Protein AF-0000000079023747 (afdb_homodimer)

Organism: Lymnaea stagnalis (NCBI:txid6523)

Sequence (312 aa):
MASSHDLKEVLKETLESRGALGEIKARIRAQVFSALDDQSEMKPPISNENVLIYELIREFLEFNNCKYTSSVLVSETGLPKVPLDRDFLRNELNVVEDAPSRSVPLLYSLVSNFKAVNTEWANRKRNLQTSESIMGTQRYKENGEPEAMIVKGGKLMASSHDLKEVLKETLESRGALGEIKARIRAQVFSALDDQSEMKPPISNENVLIYELIREFLEFNNCKYTSSVLVSETGLPKVPLDRDFLRNELNVVEDAPSRSVPLLYSLVSNFKAVNTEWANRKRNLQTSESIMGTQRYKENGEPEAMIVKGGKL

pLDDT: mean 76.01, std 18.22, range [24.25, 98.69]

InterPro domains:
  IPR006594 LIS1 homology motif [PS50896] (49-81)
  IPR018993 FGFR1 oncogene partner (FOP), N-terminal dimerisation domain [PF09398] (44-112)

Solvent-accessible surface area (backbone atoms only — not comparable to full-atom values): 17649 Å² total; per-residue (Å²): 124,64,64,62,52,49,48,48,51,52,47,47,53,52,27,45,72,67,55,41,38,63,55,49,48,53,48,50,53,52,49,51,52,47,46,70,62,43,72,61,63,56,63,73,82,76,51,70,69,53,49,53,51,51,49,42,48,43,46,40,27,54,74,68,69,34,55,67,31,40,52,23,39,34,28,51,72,62,50,67,89,69,73,76,54,67,66,55,54,34,57,74,39,46,57,83,70,54,76,76,58,66,80,44,45,64,55,58,54,40,52,53,49,44,31,50,54,30,46,50,51,51,48,48,51,49,50,51,52,52,48,50,50,51,55,53,52,53,52,52,60,68,62,52,70,76,76,77,80,77,74,77,78,75,85,127,125,73,61,60,56,50,47,48,51,51,49,45,50,52,27,49,64,28,46,42,39,28,39,50,51,15,43,52,52,30,50,52,47,56,72,60,57,58,85,73,64,85,70,74,82,72,54,70,69,53,50,53,51,52,49,44,48,42,47,40,28,54,74,69,69,34,55,43,28,42,53,30,40,33,64,74,66,62,50,67,91,68,72,76,53,65,67,55,54,34,58,73,39,46,58,82,70,54,74,77,57,66,80,45,43,65,56,59,55,40,53,53,50,46,33,52,54,31,47,48,50,50,48,51,51,49,51,51,50,52,49,49,50,51,54,52,53,53,52,52,60,69,62,50,71,78,77,76,80,77,76,76,76,74,83,125

Radius of gyration: 32.13 Å; Cα contacts (8 Å, |Δi|>4): 211; chains: 2; bounding box: 42×129×109 Å

Foldseek 3Di:
DVVVVVVVVVVCVVCVVVVNVVVVVVVVVVVVVCVVVPPDDDPDDDDPVRLLVLLLVLQQCVVVVVVVVSVVSCVVNVPDPDGDDPVVSCVVVVDDDDPVCVPHRVVVVVVVVVVVVVVVVVVVVVVVVVVVVVVVVVVCVVPPPPPPPPPPPPDD/DVPVVVVVVVVVVVCVVVVNVVVVVLQVVLVVLVVPLPLPDDADDDDPVVLLVLLLVLQQCVVVVVVSVNSNSCSVRVPDPDGDDPVVSCVVVVDDDDPVCVVHRVVVVVVVVVVVVVVVVVVVVVVVVVVVVVVVVVVCVVVPDPPPPPPPPDDD

Structure (mmCIF, N/CA/C/O backbone):
data_AF-0000000079023747-model_v1
#
loop_
_entity.id
_entity.type
_entity.pdbx_description
1 polymer 'Centrosomal protein 20'
#
loop_
_atom_site.group_PDB
_atom_site.id
_atom_site.type_symbol
_atom_site.label_atom_id
_atom_site.label_alt_id
_atom_site.label_comp_id
_atom_site.label_asym_id
_atom_site.label_entity_id
_atom_site.label_seq_id
_atom_site.pdbx_PDB_ins_code
_atom_site.Cartn_x
_atom_site.Cartn_y
_atom_site.Cartn_z
_atom_site.occupancy
_atom_site.B_iso_or_equiv
_atom_site.auth_seq_id
_atom_site.auth_comp_id
_atom_site.auth_asym_id
_atom_site.auth_atom_id
_atom_site.pdbx_PDB_model_num
ATOM 1 N N . MET A 1 1 ? -11.422 -21.891 7.832 1 30.17 1 MET A N 1
ATOM 2 C CA . MET A 1 1 ? -10.383 -22.719 7.242 1 30.17 1 MET A CA 1
ATOM 3 C C . MET A 1 1 ? -10.852 -23.312 5.914 1 30.17 1 MET A C 1
ATOM 5 O O . MET A 1 1 ? -10.039 -23.812 5.133 1 30.17 1 MET A O 1
ATOM 9 N N . ALA A 1 2 ? -12.125 -23.594 5.84 1 42.22 2 ALA A N 1
ATOM 10 C CA . ALA A 1 2 ? -12.992 -24.203 4.836 1 42.22 2 ALA A CA 1
ATOM 11 C C . ALA A 1 2 ? -12.984 -23.391 3.537 1 42.22 2 ALA A C 1
ATOM 13 O O . ALA A 1 2 ? -13.156 -23.953 2.451 1 42.22 2 ALA A O 1
ATOM 14 N N . SER A 1 3 ? -12.945 -22.078 3.793 1 42.75 3 SER A N 1
ATOM 15 C CA . SER A 1 3 ? -13.281 -21.125 2.744 1 42.75 3 SER A CA 1
ATOM 16 C C . SER A 1 3 ? -12.148 -20.984 1.732 1 42.75 3 SER A C 1
ATOM 18 O O . SER A 1 3 ? -12.398 -20.844 0.532 1 42.75 3 SER A O 1
ATOM 20 N N . SER A 1 4 ? -11.055 -21.141 2.199 1 44.69 4 SER A N 1
ATOM 21 C CA . SER A 1 4 ? -9.93 -21.125 1.278 1 44.69 4 SER A CA 1
ATOM 22 C C . SER A 1 4 ? -9.898 -22.375 0.41 1 44.69 4 SER A C 1
ATOM 24 O O . SER A 1 4 ? -9.602 -22.297 -0.786 1 44.69 4 SER A O 1
ATOM 26 N N . HIS A 1 5 ? -10.227 -23.438 1.086 1 48.31 5 HIS A N 1
ATOM 27 C CA . HIS A 1 5 ? -10.258 -24.719 0.39 1 48.31 5 HIS A CA 1
ATOM 28 C C . HIS A 1 5 ? -11.344 -24.734 -0.682 1 48.31 5 HIS A C 1
ATOM 30 O O . HIS A 1 5 ? -11.117 -25.219 -1.791 1 48.31 5 HIS A O 1
ATOM 36 N N . ASP A 1 6 ? -12.359 -24.234 -0.241 1 48.59 6 ASP A N 1
ATOM 37 C CA . ASP A 1 6 ? -13.477 -24.234 -1.179 1 48.59 6 ASP A CA 1
ATOM 38 C C . ASP A 1 6 ? -13.188 -23.344 -2.381 1 48.59 6 ASP A C 1
ATOM 40 O O . ASP A 1 6 ? -13.5 -23.703 -3.52 1 48.59 6 ASP A O 1
ATOM 44 N N . LEU A 1 7 ? -12.586 -22.266 -2.123 1 51.38 7 LEU A N 1
ATOM 45 C CA . LEU A 1 7 ? -12.227 -21.375 -3.227 1 51.38 7 LEU A CA 1
ATOM 46 C C . LEU A 1 7 ? -11.18 -22.016 -4.125 1 51.38 7 LEU A C 1
ATOM 48 O O . LEU A 1 7 ? -11.266 -21.922 -5.352 1 51.38 7 LEU A O 1
ATOM 52 N N . LYS A 1 8 ? -10.328 -22.797 -3.531 1 55.25 8 LYS A N 1
ATOM 53 C CA . LYS A 1 8 ? -9.305 -23.5 -4.301 1 55.25 8 LYS A CA 1
ATOM 54 C C . LYS A 1 8 ? -9.938 -24.531 -5.246 1 55.25 8 LYS A C 1
ATOM 56 O O . LYS A 1 8 ? -9.516 -24.656 -6.398 1 55.25 8 LYS A O 1
ATOM 61 N N . GLU A 1 9 ? -10.805 -25.203 -4.656 1 56.06 9 GLU A N 1
ATOM 62 C CA . GLU A 1 9 ? -11.461 -26.219 -5.477 1 56.06 9 GLU A CA 1
ATOM 63 C C . GLU A 1 9 ? -12.266 -25.578 -6.602 1 56.06 9 GLU A C 1
ATOM 65 O O . GLU A 1 9 ? -12.242 -26.062 -7.738 1 56.06 9 GLU A O 1
ATOM 70 N N . VAL A 1 10 ? -13.008 -24.547 -6.309 1 55.69 10 VAL A N 1
ATOM 71 C CA . VAL A 1 10 ? -13.789 -23.844 -7.324 1 55.69 10 VAL A CA 1
ATOM 72 C C . VAL A 1 10 ? -12.852 -23.203 -8.344 1 55.69 10 VAL A C 1
ATOM 74 O O . VAL A 1 10 ? -13.109 -23.25 -9.547 1 55.69 10 VAL A O 1
ATOM 77 N N . LEU A 1 11 ? -11.773 -22.781 -7.844 1 58.94 11 LEU A N 1
ATOM 78 C CA . LEU A 1 11 ? -10.789 -22.188 -8.742 1 58.94 11 LEU A CA 1
ATOM 79 C C . LEU A 1 11 ? -10.211 -23.234 -9.68 1 58.94 11 LEU A C 1
ATOM 81 O O . LEU A 1 11 ? -10.047 -23 -10.875 1 58.94 11 LEU A O 1
ATOM 85 N N . LYS A 1 12 ? -9.945 -24.344 -9.047 1 59.72 12 LYS A N 1
ATOM 86 C CA . LYS A 1 12 ? -9.414 -25.453 -9.844 1 59.72 12 LYS A CA 1
ATOM 87 C C . LYS A 1 12 ? -10.398 -25.875 -10.93 1 59.72 12 LYS A C 1
ATOM 89 O O . LYS A 1 12 ? -10.023 -26.047 -12.086 1 59.72 12 LYS A O 1
ATOM 94 N N . GLU A 1 13 ? -11.578 -26.094 -10.516 1 59.31 13 GLU A N 1
ATOM 95 C CA . GLU A 1 13 ? -12.594 -26.547 -11.469 1 59.31 13 GLU A CA 1
ATOM 96 C C . GLU A 1 13 ? -12.82 -25.5 -12.562 1 59.31 13 GLU A C 1
ATOM 98 O O . GLU A 1 13 ? -12.977 -25.859 -13.734 1 59.31 13 GLU A O 1
ATOM 103 N N . THR A 1 14 ? -12.844 -24.297 -12.172 1 59.41 14 THR A N 1
ATOM 104 C CA . THR A 1 14 ? -13.07 -23.25 -13.156 1 59.41 14 THR A CA 1
ATOM 105 C C . THR A 1 14 ? -11.883 -23.125 -14.102 1 59.41 14 THR A C 1
ATOM 107 O O . THR A 1 14 ? -12.055 -22.984 -15.312 1 59.41 14 THR A O 1
ATOM 110 N N . LEU A 1 15 ? -10.766 -23.234 -13.508 1 63.94 15 LEU A N 1
ATOM 111 C CA . LEU A 1 15 ? -9.562 -23.141 -14.328 1 63.94 15 LEU A CA 1
ATOM 112 C C . LEU A 1 15 ? -9.445 -24.344 -15.258 1 63.94 15 LEU A C 1
ATOM 114 O O . LEU A 1 15 ? -9.023 -24.203 -16.406 1 63.94 15 LEU A O 1
ATOM 118 N N . GLU A 1 16 ? -9.828 -25.531 -14.734 1 63.19 16 GLU A N 1
ATOM 119 C CA . GLU A 1 16 ? -9.812 -26.734 -15.555 1 63.19 16 GLU A CA 1
ATOM 120 C C . GLU A 1 16 ? -10.797 -26.641 -16.719 1 63.19 16 GLU A C 1
ATOM 122 O O . GLU A 1 16 ? -10.492 -27.031 -17.844 1 63.19 16 GLU A O 1
ATOM 127 N N . SER A 1 17 ? -11.891 -26.281 -16.344 1 61.94 17 SER A N 1
ATOM 128 C CA . SER A 1 17 ? -12.914 -26.219 -17.375 1 61.94 17 SER A CA 1
ATOM 129 C C . SER A 1 17 ? -12.539 -25.25 -18.5 1 61.94 17 SER A C 1
ATOM 131 O O . SER A 1 17 ? -12.883 -25.469 -19.656 1 61.94 17 SER A O 1
ATOM 133 N N . ARG A 1 18 ? -11.852 -24.344 -18.141 1 59.16 18 ARG A N 1
ATOM 134 C CA . ARG A 1 18 ? -11.531 -23.344 -19.156 1 59.16 18 ARG A CA 1
ATOM 135 C C . ARG A 1 18 ? -10.203 -23.656 -19.828 1 59.16 18 ARG A C 1
ATOM 137 O O . ARG A 1 18 ? -9.773 -22.938 -20.734 1 59.16 18 ARG A O 1
ATOM 144 N N . GLY A 1 19 ? -9.734 -24.953 -19.531 1 60.09 19 GLY A N 1
ATOM 145 C CA . GLY A 1 19 ? -8.414 -25.281 -20.047 1 60.09 19 GLY A CA 1
ATOM 146 C C . GLY A 1 19 ? -7.312 -24.422 -19.453 1 60.09 19 GLY A C 1
ATOM 147 O O . GLY A 1 19 ? -6.156 -24.516 -19.875 1 60.09 19 GLY A O 1
ATOM 148 N N . ALA A 1 20 ? -7.676 -23.594 -18.578 1 64.06 20 ALA A N 1
ATOM 149 C CA . ALA A 1 20 ? -6.816 -22.562 -18 1 64.06 20 ALA A CA 1
ATOM 150 C C . ALA A 1 20 ? -5.867 -23.156 -16.969 1 64.06 20 ALA A C 1
ATOM 152 O O . ALA A 1 20 ? -4.75 -22.672 -16.781 1 64.06 20 ALA A O 1
ATOM 153 N N . LEU A 1 21 ? -6.242 -24.375 -16.5 1 68.31 21 LEU A N 1
ATOM 154 C CA . LEU A 1 21 ? -5.395 -24.984 -15.492 1 68.31 21 LEU A CA 1
ATOM 155 C C . LEU A 1 21 ? -4.059 -25.422 -16.094 1 68.31 21 LEU A C 1
ATOM 157 O O . LEU A 1 21 ? -3.012 -25.266 -15.453 1 68.31 21 LEU A O 1
ATOM 161 N N . GLY A 1 22 ? -4.211 -26.062 -17.281 1 64.19 22 GLY A N 1
ATOM 162 C CA . GLY A 1 22 ? -2.973 -26.438 -17.938 1 64.19 22 GLY A CA 1
ATOM 163 C C . GLY A 1 22 ? -2.045 -25.266 -18.188 1 64.19 22 GLY A C 1
ATOM 164 O O . GLY A 1 22 ? -0.839 -25.359 -17.953 1 64.19 22 GLY A O 1
ATOM 165 N N . GLU A 1 23 ? -2.6 -24.266 -18.641 1 66.94 23 GLU A N 1
ATOM 166 C CA . GLU A 1 23 ? -1.833 -23.062 -18.891 1 66.94 23 GLU A CA 1
ATOM 167 C C . GLU A 1 23 ? -1.244 -22.5 -17.594 1 66.94 23 GLU A C 1
ATOM 169 O O . GLU A 1 23 ? -0.091 -22.062 -17.578 1 66.94 23 GLU A O 1
ATOM 174 N N . ILE A 1 24 ? -2.012 -22.516 -16.547 1 66.19 24 ILE A N 1
ATOM 175 C CA . ILE A 1 24 ? -1.538 -22.016 -15.266 1 66.19 24 ILE A CA 1
ATOM 176 C C . ILE A 1 24 ? -0.402 -22.906 -14.758 1 66.19 24 ILE A C 1
ATOM 178 O O . ILE A 1 24 ? 0.616 -22.406 -14.273 1 66.19 24 ILE A O 1
ATOM 182 N N . LYS A 1 25 ? -0.569 -24.172 -14.961 1 63.75 25 LYS A N 1
ATOM 183 C CA . LYS A 1 25 ? 0.483 -25.094 -14.547 1 63.75 25 LYS A CA 1
ATOM 184 C C . LYS A 1 25 ? 1.773 -24.844 -15.32 1 63.75 25 LYS A C 1
ATOM 186 O O . LYS A 1 25 ? 2.861 -24.844 -14.742 1 63.75 25 LYS A O 1
ATOM 191 N N . ALA A 1 26 ? 1.673 -24.766 -16.578 1 66.88 26 ALA A N 1
ATOM 192 C CA . ALA A 1 26 ? 2.84 -24.484 -17.422 1 66.88 26 ALA A CA 1
ATOM 193 C C . ALA A 1 26 ? 3.52 -23.188 -16.984 1 66.88 26 ALA A C 1
ATOM 195 O O . ALA A 1 26 ? 4.75 -23.125 -16.906 1 66.88 26 ALA A O 1
ATOM 196 N N . ARG A 1 27 ? 2.744 -22.297 -16.656 1 64.5 27 ARG A N 1
ATOM 197 C CA . ARG A 1 27 ? 3.279 -21.016 -16.234 1 64.5 27 ARG A CA 1
ATOM 198 C C . ARG A 1 27 ? 3.971 -21.125 -14.883 1 64.5 27 ARG A C 1
ATOM 200 O O . ARG A 1 27 ? 5.035 -20.531 -14.68 1 64.5 27 ARG A O 1
ATOM 207 N N . ILE A 1 28 ? 3.328 -21.766 -14.023 1 68.38 28 ILE A N 1
ATOM 208 C CA . ILE A 1 28 ? 3.93 -21.984 -12.719 1 68.38 28 ILE A CA 1
ATOM 209 C C . ILE A 1 28 ? 5.266 -22.703 -12.883 1 68.38 28 ILE A C 1
ATOM 211 O O . ILE A 1 28 ? 6.27 -22.312 -12.281 1 68.38 28 ILE A O 1
ATOM 215 N N . ARG A 1 29 ? 5.305 -23.75 -13.734 1 63.25 29 ARG A N 1
ATOM 216 C CA . ARG A 1 29 ? 6.543 -24.469 -13.977 1 63.25 29 ARG A CA 1
ATOM 217 C C . ARG A 1 29 ? 7.617 -23.562 -14.555 1 63.25 29 ARG A C 1
ATOM 219 O O . ARG A 1 29 ? 8.766 -23.594 -14.117 1 63.25 29 ARG A O 1
ATOM 226 N N . ALA A 1 30 ? 7.293 -22.781 -15.461 1 65.81 30 ALA A N 1
ATOM 227 C CA . ALA A 1 30 ? 8.242 -21.844 -16.062 1 65.81 30 ALA A CA 1
ATOM 228 C C . ALA A 1 30 ? 8.781 -20.859 -15.031 1 65.81 30 ALA A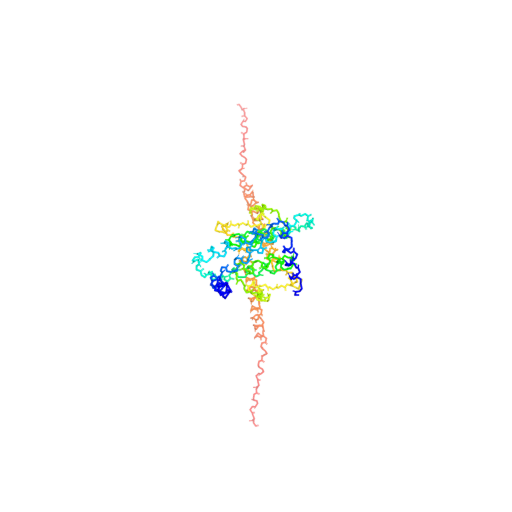 C 1
ATOM 230 O O . ALA A 1 30 ? 9.969 -20.531 -15.039 1 65.81 30 ALA A O 1
ATOM 231 N N . GLN A 1 31 ? 7.875 -20.438 -14.148 1 67 31 GLN A N 1
ATOM 232 C CA . GLN A 1 31 ? 8.281 -19.5 -13.117 1 67 31 GLN A CA 1
ATOM 233 C C . GLN A 1 31 ? 9.234 -20.141 -12.117 1 67 31 GLN A C 1
ATOM 235 O O . GLN A 1 31 ? 10.195 -19.516 -11.672 1 67 31 GLN A O 1
ATOM 240 N N . VAL A 1 32 ? 8.891 -21.219 -11.789 1 67.94 32 VAL A N 1
ATOM 241 C CA . VAL A 1 32 ? 9.75 -21.969 -10.875 1 67.94 32 VAL A CA 1
ATOM 242 C C . VAL A 1 32 ? 11.125 -22.156 -11.508 1 67.94 32 VAL A C 1
ATOM 244 O O . VAL A 1 32 ? 12.148 -21.922 -10.867 1 67.94 32 VAL A O 1
ATOM 247 N N . PHE A 1 33 ? 11.258 -22.578 -12.734 1 61.34 33 PHE A N 1
ATOM 248 C CA . PHE A 1 33 ? 12.523 -22.812 -13.414 1 61.34 33 PHE A CA 1
ATOM 249 C C . PHE A 1 33 ? 13.32 -21.531 -13.547 1 61.34 33 PHE A C 1
ATOM 251 O O . PHE A 1 33 ? 14.539 -21.516 -13.367 1 61.34 33 PHE A O 1
ATOM 258 N N . SER A 1 34 ? 12.586 -20.531 -13.914 1 63.88 34 SER A N 1
ATOM 259 C CA . SER A 1 34 ? 13.242 -19.234 -14.031 1 63.88 34 SER A CA 1
ATOM 260 C C . SER A 1 34 ? 13.82 -18.781 -12.695 1 63.88 34 SER A C 1
ATOM 262 O O . SER A 1 34 ? 14.914 -18.219 -12.648 1 63.88 34 SER A O 1
ATOM 264 N N . ALA A 1 35 ? 13.062 -18.953 -11.664 1 66.88 35 ALA A N 1
ATOM 265 C CA . ALA A 1 35 ? 13.5 -18.547 -10.328 1 66.88 35 ALA A CA 1
ATOM 266 C C . ALA A 1 35 ? 14.742 -19.344 -9.898 1 66.88 35 ALA A C 1
ATOM 268 O O . ALA A 1 35 ? 15.617 -18.797 -9.219 1 66.88 35 ALA A O 1
ATOM 269 N N . LEU A 1 36 ? 14.727 -20.562 -10.203 1 64.94 36 LEU A N 1
ATOM 270 C CA . LEU A 1 36 ? 15.867 -21.406 -9.875 1 64.94 36 LEU A CA 1
ATOM 271 C C . LEU A 1 36 ? 17.094 -21 -10.68 1 64.94 36 LEU A C 1
ATOM 273 O O . LEU A 1 36 ? 18.234 -21.141 -10.203 1 64.94 36 LEU A O 1
ATOM 277 N N . ASP A 1 37 ? 16.828 -20.656 -11.852 1 61.16 37 ASP A N 1
ATOM 278 C CA . ASP A 1 37 ? 17.938 -20.203 -12.688 1 61.16 37 ASP A CA 1
ATOM 279 C C . ASP A 1 37 ? 18.375 -18.797 -12.297 1 61.16 37 ASP A C 1
ATOM 281 O O . ASP A 1 37 ? 19.516 -18.406 -12.555 1 61.16 37 ASP A O 1
ATOM 285 N N . ASP A 1 38 ? 17.281 -18.078 -12.039 1 55.44 38 ASP A N 1
ATOM 286 C CA . ASP A 1 38 ? 17.578 -16.703 -11.656 1 55.44 38 ASP A CA 1
ATOM 287 C C . ASP A 1 38 ? 18.391 -16.656 -10.359 1 55.44 38 ASP A C 1
ATOM 289 O O . ASP A 1 38 ? 17.953 -17.203 -9.336 1 55.44 38 ASP A O 1
ATOM 293 N N . GLN A 1 39 ? 19.625 -16.797 -10.539 1 51.62 39 GLN A N 1
ATOM 294 C CA . GLN A 1 39 ? 20.609 -16.672 -9.477 1 51.62 39 GLN A CA 1
ATOM 295 C C . GLN A 1 39 ? 20.312 -15.469 -8.586 1 51.62 39 GLN A C 1
ATOM 297 O O . GLN A 1 39 ? 21.172 -15.016 -7.828 1 51.62 39 GLN A O 1
ATOM 302 N N . SER A 1 40 ? 19.109 -14.961 -8.812 1 50.34 40 SER A N 1
ATOM 303 C CA . SER A 1 40 ? 19.016 -13.695 -8.094 1 50.34 40 SER A CA 1
ATOM 304 C C . SER A 1 40 ? 19.047 -13.906 -6.586 1 50.34 40 SER A C 1
ATOM 306 O O . SER A 1 40 ? 18.594 -14.945 -6.094 1 50.34 40 SER A O 1
ATOM 308 N N . GLU A 1 41 ? 20.031 -13.367 -5.965 1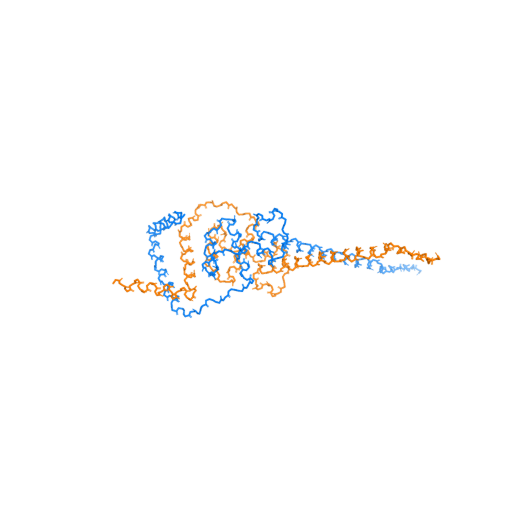 55.47 41 GLU A N 1
ATOM 309 C CA . GLU A 1 41 ? 20.391 -13.172 -4.566 1 55.47 41 GLU A CA 1
ATOM 310 C C . GLU A 1 41 ? 19.156 -13.008 -3.695 1 55.47 41 GLU A C 1
ATOM 312 O O . GLU A 1 41 ? 18.062 -12.727 -4.203 1 55.47 41 GLU A O 1
ATOM 317 N N . MET A 1 42 ? 19.125 -13.516 -2.393 1 63.88 42 MET A N 1
ATOM 318 C CA . MET A 1 42 ? 18.219 -13.219 -1.289 1 63.88 42 MET A CA 1
ATOM 319 C C . MET A 1 42 ? 17.641 -11.812 -1.428 1 63.88 42 MET A C 1
ATOM 321 O O . MET A 1 42 ? 18.344 -10.883 -1.843 1 63.88 42 MET A O 1
ATOM 325 N N . LYS A 1 43 ? 16.297 -11.758 -1.556 1 71.69 43 LYS A N 1
ATOM 326 C CA . LYS A 1 43 ? 15.688 -10.438 -1.6 1 71.69 43 LYS A CA 1
ATOM 327 C C . LYS A 1 43 ? 16.297 -9.516 -0.543 1 71.69 43 LYS A C 1
ATOM 329 O O . LYS A 1 43 ? 16.516 -9.93 0.595 1 71.69 43 LYS A O 1
ATOM 334 N N . PRO A 1 44 ? 16.734 -8.391 -1.013 1 77.62 44 PRO A N 1
ATOM 335 C CA . PRO A 1 44 ? 17.25 -7.434 -0.026 1 77.62 44 PRO A CA 1
ATOM 336 C C . PRO A 1 44 ? 16.234 -7.113 1.067 1 77.62 44 PRO A C 1
ATOM 338 O O . PRO A 1 44 ? 15.016 -7.207 0.838 1 77.62 44 PRO A O 1
ATOM 341 N N . PRO A 1 45 ? 16.766 -6.848 2.184 1 87 45 PRO A N 1
ATOM 342 C CA . PRO A 1 45 ? 15.844 -6.457 3.26 1 87 45 PRO A CA 1
ATOM 343 C C . PRO A 1 45 ? 15.031 -5.211 2.914 1 87 45 PRO A C 1
ATOM 345 O O . PRO A 1 45 ? 15.523 -4.316 2.225 1 87 45 PRO A O 1
ATOM 348 N N . ILE A 1 46 ? 13.844 -5.242 3.318 1 91.25 46 ILE A N 1
ATOM 349 C CA . ILE A 1 46 ? 12.945 -4.117 3.113 1 91.25 46 ILE A CA 1
ATOM 350 C C . ILE A 1 46 ? 13.328 -2.971 4.047 1 91.25 46 ILE A C 1
ATOM 352 O O . ILE A 1 46 ? 13.594 -3.191 5.234 1 91.25 46 ILE A O 1
ATOM 356 N N . SER A 1 47 ? 13.461 -1.719 3.533 1 94.62 47 SER A N 1
ATOM 357 C CA . SER A 1 47 ? 13.773 -0.567 4.375 1 94.62 47 SER A CA 1
ATOM 358 C C . SER A 1 47 ? 12.688 -0.339 5.422 1 94.62 47 SER A C 1
ATOM 360 O O . SER A 1 47 ? 11.531 -0.704 5.215 1 94.62 47 SER A O 1
ATOM 362 N N . ASN A 1 48 ? 13.016 0.193 6.547 1 93.88 48 ASN A N 1
ATOM 363 C CA . ASN A 1 48 ? 12.055 0.49 7.605 1 93.88 48 ASN A CA 1
ATOM 364 C C . ASN A 1 48 ? 10.906 1.35 7.094 1 93.88 48 ASN A C 1
ATOM 366 O O . ASN A 1 48 ? 9.75 1.126 7.453 1 93.88 48 ASN A O 1
ATOM 370 N N . GLU A 1 49 ? 11.25 2.311 6.305 1 94.81 49 GLU A N 1
ATOM 371 C CA . GLU A 1 49 ? 10.234 3.191 5.73 1 94.81 49 GLU A CA 1
ATOM 372 C C . GLU A 1 49 ? 9.25 2.41 4.867 1 94.81 49 GLU A C 1
ATOM 374 O O . GLU A 1 49 ? 8.039 2.623 4.953 1 94.81 49 GLU A O 1
ATOM 379 N N . ASN A 1 50 ? 9.766 1.549 4.117 1 97.56 50 ASN A N 1
ATOM 380 C CA . ASN A 1 50 ? 8.906 0.735 3.262 1 97.56 50 ASN A CA 1
ATOM 381 C C . ASN A 1 50 ? 8.047 -0.224 4.082 1 97.56 50 ASN A C 1
ATOM 383 O O . ASN A 1 50 ? 6.883 -0.45 3.76 1 97.56 50 ASN A O 1
ATOM 387 N N . VAL A 1 51 ? 8.641 -0.783 5.078 1 97.44 51 VAL A N 1
ATOM 388 C CA . VAL A 1 51 ? 7.863 -1.668 5.938 1 97.44 51 VAL A CA 1
ATOM 389 C C . VAL A 1 51 ? 6.672 -0.911 6.516 1 97.44 51 VAL A C 1
ATOM 391 O O . VAL A 1 51 ? 5.547 -1.416 6.508 1 97.44 51 VAL A O 1
ATOM 394 N N . LEU A 1 52 ? 6.93 0.248 7.012 1 97.25 52 LEU A N 1
ATOM 395 C CA . LEU A 1 52 ? 5.871 1.08 7.57 1 97.25 52 LEU A CA 1
ATOM 396 C C . LEU A 1 52 ? 4.77 1.319 6.543 1 97.25 52 LEU A C 1
ATOM 398 O O . LEU A 1 52 ? 3.586 1.13 6.84 1 97.25 52 LEU A O 1
ATOM 402 N N . ILE A 1 53 ? 5.141 1.698 5.355 1 98.25 53 ILE A N 1
ATOM 403 C CA . ILE A 1 53 ? 4.184 2.018 4.305 1 98.25 53 ILE A CA 1
ATOM 404 C C . ILE A 1 53 ? 3.422 0.757 3.898 1 98.25 53 ILE A C 1
ATOM 406 O O . ILE A 1 53 ? 2.201 0.788 3.732 1 98.25 53 ILE A O 1
ATOM 410 N N . TYR A 1 54 ? 4.113 -0.384 3.77 1 98.38 54 TYR A N 1
ATOM 411 C CA . TYR A 1 54 ? 3.447 -1.641 3.445 1 98.38 54 TYR A CA 1
ATOM 412 C C . TYR A 1 54 ? 2.406 -1.995 4.5 1 98.38 54 TYR A C 1
ATOM 414 O O . TYR A 1 54 ? 1.32 -2.48 4.172 1 98.38 54 TYR A O 1
ATOM 422 N N . GLU A 1 55 ? 2.75 -1.758 5.727 1 98.38 55 GLU A N 1
ATOM 423 C CA . GLU A 1 55 ? 1.826 -2.09 6.805 1 98.38 55 GLU A CA 1
ATOM 424 C C . GLU A 1 55 ? 0.623 -1.15 6.809 1 98.38 55 GLU A C 1
ATOM 426 O O . GLU A 1 55 ? -0.495 -1.567 7.117 1 98.38 55 GLU A O 1
ATOM 431 N N . LEU A 1 56 ? 0.844 0.069 6.477 1 98.06 56 LEU A N 1
ATOM 432 C CA . LEU A 1 56 ? -0.263 1.004 6.309 1 98.06 56 LEU A CA 1
ATOM 433 C C . LEU A 1 56 ? -1.185 0.561 5.18 1 98.06 56 LEU A C 1
ATOM 435 O O . LEU A 1 56 ? -2.408 0.614 5.312 1 98.06 56 LEU A O 1
ATOM 439 N N . ILE A 1 57 ? -0.601 0.133 4.098 1 98.69 57 ILE A N 1
ATOM 440 C CA . ILE A 1 57 ? -1.345 -0.359 2.943 1 98.69 57 ILE A CA 1
ATOM 441 C C . ILE A 1 57 ? -2.129 -1.611 3.33 1 98.69 57 ILE A C 1
ATOM 443 O O . ILE A 1 57 ? -3.314 -1.732 3.012 1 98.69 57 ILE A O 1
ATOM 447 N N . ARG A 1 58 ? -1.418 -2.463 4.012 1 98.12 58 ARG A N 1
ATOM 448 C CA . ARG A 1 58 ? -2.062 -3.691 4.461 1 98.12 58 ARG A CA 1
ATOM 449 C C . ARG A 1 58 ? -3.287 -3.387 5.316 1 98.12 58 ARG A C 1
ATOM 451 O O . ARG A 1 58 ? -4.348 -3.982 5.121 1 98.12 58 ARG A O 1
ATOM 458 N N . GLU A 1 59 ? -3.223 -2.502 6.234 1 97.62 59 GLU A N 1
ATOM 459 C CA . GLU A 1 59 ? -4.352 -2.074 7.059 1 97.62 59 GLU A CA 1
ATOM 460 C C . GLU A 1 59 ? -5.496 -1.552 6.195 1 97.62 59 GLU A C 1
ATOM 462 O O . GLU A 1 59 ? -6.656 -1.91 6.414 1 97.62 59 GLU A O 1
ATOM 467 N N . PHE A 1 60 ? -5.203 -0.725 5.266 1 98.19 60 PHE A N 1
ATOM 468 C CA . PHE A 1 60 ? -6.18 -0.118 4.371 1 98.19 60 PHE A CA 1
ATOM 469 C C . PHE A 1 60 ? -6.883 -1.181 3.537 1 98.19 60 PHE A C 1
ATOM 471 O O . PHE A 1 60 ? -8.109 -1.174 3.42 1 98.19 60 PHE A O 1
ATOM 478 N N . LEU A 1 61 ? -6.102 -2.078 2.98 1 97.81 61 LEU A N 1
ATOM 479 C CA . LEU A 1 61 ? -6.641 -3.127 2.123 1 97.81 61 LEU A CA 1
ATOM 480 C C . LEU A 1 61 ? -7.578 -4.039 2.906 1 97.81 61 LEU A C 1
ATOM 482 O O . LEU A 1 61 ? -8.656 -4.391 2.424 1 97.81 61 LEU A O 1
ATOM 486 N N . GLU A 1 62 ? -7.164 -4.383 4.102 1 95.44 62 GLU A N 1
ATOM 487 C CA . GLU A 1 62 ? -7.984 -5.258 4.934 1 95.44 62 GLU A CA 1
ATOM 488 C C . GLU A 1 62 ? -9.297 -4.578 5.324 1 95.44 62 GLU A C 1
ATOM 490 O O . GLU A 1 62 ? -10.359 -5.199 5.281 1 95.44 62 GLU A O 1
ATOM 495 N N . PHE A 1 63 ? -9.234 -3.371 5.637 1 96.25 63 PHE A N 1
ATOM 496 C CA . PHE A 1 63 ? -10.414 -2.596 6.012 1 96.25 63 PHE A CA 1
ATOM 497 C C . PHE A 1 63 ? -11.391 -2.494 4.848 1 96.25 63 PHE A C 1
ATOM 499 O O . PHE A 1 63 ? -12.609 -2.512 5.051 1 96.25 63 PHE A O 1
ATOM 506 N N . ASN A 1 64 ? -10.875 -2.396 3.65 1 95.56 64 ASN A N 1
ATOM 507 C CA . ASN A 1 64 ? -11.711 -2.215 2.469 1 95.56 64 ASN A CA 1
ATOM 508 C C . ASN A 1 64 ? -11.984 -3.541 1.77 1 95.56 64 ASN A C 1
ATOM 510 O O . ASN A 1 64 ? -12.305 -3.566 0.58 1 95.56 64 ASN A O 1
ATOM 514 N N . ASN A 1 65 ? -11.75 -4.637 2.398 1 93 65 ASN A N 1
ATOM 515 C CA . ASN A 1 65 ? -12.102 -5.988 1.966 1 93 65 ASN A CA 1
ATOM 516 C C . ASN A 1 65 ? -11.344 -6.379 0.698 1 93 65 ASN A C 1
ATOM 518 O O . ASN A 1 65 ? -11.906 -7.043 -0.179 1 93 65 ASN A O 1
ATOM 522 N N . CYS A 1 66 ? -10.141 -5.844 0.588 1 93.12 66 CYS A N 1
ATOM 523 C CA . CYS A 1 66 ? -9.242 -6.254 -0.486 1 93.12 66 CYS A CA 1
ATOM 524 C C . CYS A 1 66 ? -8.289 -7.348 -0.013 1 93.12 66 CYS A C 1
ATOM 526 O O . CYS A 1 66 ? -7.07 -7.172 -0.045 1 93.12 66 CYS A O 1
ATOM 528 N N . LYS A 1 67 ? -8.852 -8.492 0.276 1 90.31 67 LYS A N 1
ATOM 529 C CA . LYS A 1 67 ? -8.133 -9.562 0.966 1 90.31 67 LYS A CA 1
ATOM 530 C C . LYS A 1 67 ? -7.168 -10.266 0.024 1 90.31 67 LYS A C 1
ATOM 532 O O . LYS A 1 67 ? -6.082 -10.688 0.438 1 90.31 67 LYS A O 1
ATOM 537 N N . TYR A 1 68 ? -7.547 -10.438 -1.223 1 85.44 68 TYR A N 1
ATOM 538 C CA . TYR A 1 68 ? -6.66 -11.109 -2.168 1 85.44 68 TYR A CA 1
ATOM 539 C C . TYR A 1 68 ? -5.426 -10.266 -2.451 1 85.44 68 TYR A C 1
ATOM 541 O O . TYR A 1 68 ? -4.305 -10.781 -2.48 1 85.44 68 TYR A O 1
ATOM 549 N N . THR A 1 69 ? -5.664 -8.961 -2.625 1 92.94 69 THR A N 1
ATOM 550 C CA . THR A 1 69 ? -4.543 -8.047 -2.816 1 92.94 69 THR A CA 1
ATOM 551 C C . THR A 1 69 ? -3.607 -8.078 -1.612 1 92.94 69 THR A C 1
ATOM 553 O O . THR A 1 69 ? -2.387 -8.156 -1.771 1 92.94 69 THR A O 1
ATOM 556 N N . SER A 1 70 ? -4.211 -8.078 -0.426 1 94.5 70 SER A N 1
ATOM 557 C CA . SER A 1 70 ? -3.41 -8.109 0.794 1 94.5 70 SER A CA 1
ATOM 558 C C . SER A 1 70 ? -2.578 -9.383 0.877 1 94.5 70 SER A C 1
ATOM 560 O O . SER A 1 70 ? -1.4 -9.344 1.238 1 94.5 70 SER A O 1
ATOM 562 N N . SER A 1 71 ? -3.109 -10.43 0.506 1 88.75 71 SER A N 1
ATOM 563 C CA . SER A 1 71 ? -2.42 -11.711 0.544 1 88.75 71 SER A CA 1
ATOM 564 C C . SER A 1 71 ? -1.255 -11.742 -0.439 1 88.75 71 SER A C 1
ATOM 566 O O . SER A 1 71 ? -0.167 -12.219 -0.105 1 88.75 71 SER A O 1
ATOM 568 N N . VAL A 1 72 ? -1.422 -11.305 -1.612 1 91.56 72 VAL A N 1
ATOM 569 C CA . VAL A 1 72 ? -0.379 -11.281 -2.633 1 91.56 72 VAL A CA 1
ATOM 570 C C . VAL A 1 72 ? 0.731 -10.32 -2.215 1 91.56 72 VAL A C 1
ATOM 572 O O . VAL A 1 72 ? 1.914 -10.602 -2.424 1 91.56 72 VAL A O 1
ATOM 575 N N . LEU A 1 73 ? 0.334 -9.219 -1.603 1 94.75 73 LEU A N 1
ATOM 576 C CA . LEU A 1 73 ? 1.31 -8.242 -1.127 1 94.75 73 LEU A CA 1
ATOM 577 C C . LEU A 1 73 ? 2.291 -8.891 -0.152 1 94.75 73 LEU A C 1
ATOM 579 O O . LEU A 1 73 ? 3.506 -8.742 -0.301 1 94.75 73 LEU A O 1
ATOM 583 N N . VAL A 1 74 ? 1.777 -9.617 0.817 1 92.44 74 VAL A N 1
ATOM 584 C CA . VAL A 1 74 ? 2.605 -10.258 1.831 1 92.44 74 VAL A CA 1
ATOM 585 C C . VAL A 1 74 ? 3.541 -11.273 1.17 1 92.44 74 VAL A C 1
ATOM 587 O O . VAL A 1 74 ? 4.734 -11.32 1.479 1 92.44 74 VAL A O 1
ATOM 590 N N . SER A 1 75 ? 3.066 -11.945 0.268 1 85.81 75 SER A N 1
ATOM 591 C CA . SER A 1 75 ? 3.855 -12.961 -0.421 1 85.81 75 SER A CA 1
ATOM 592 C C . SER A 1 75 ? 4.938 -12.328 -1.287 1 85.81 75 SER A C 1
ATOM 594 O O . SER A 1 75 ? 6.086 -12.773 -1.281 1 85.81 75 SER A O 1
ATOM 596 N N . GLU A 1 76 ? 4.594 -11.32 -1.966 1 89.56 76 GLU A N 1
ATOM 597 C CA . GLU A 1 76 ? 5.488 -10.688 -2.932 1 89.56 76 GLU A CA 1
ATOM 598 C C . GLU A 1 76 ? 6.605 -9.922 -2.229 1 89.56 76 GLU A C 1
ATOM 600 O O . GLU A 1 76 ? 7.727 -9.852 -2.734 1 89.56 76 GLU A O 1
ATOM 605 N N . THR A 1 77 ? 6.344 -9.359 -1.16 1 90.5 77 THR A N 1
ATOM 606 C CA . THR A 1 77 ? 7.309 -8.516 -0.47 1 90.5 77 THR A CA 1
ATOM 607 C C . THR A 1 77 ? 8.109 -9.32 0.545 1 90.5 77 THR A C 1
ATOM 609 O O . THR A 1 77 ? 9.211 -8.922 0.932 1 90.5 77 THR A O 1
ATOM 612 N N . GLY A 1 78 ? 7.469 -10.414 0.994 1 88.75 78 GLY A N 1
ATOM 613 C CA . GLY A 1 78 ? 8.094 -11.195 2.045 1 88.75 78 GLY A CA 1
ATOM 614 C C . GLY A 1 78 ? 7.859 -10.633 3.434 1 88.75 78 GLY A C 1
ATOM 615 O O . GLY A 1 78 ? 8.562 -10.984 4.383 1 88.75 78 GLY A O 1
ATOM 616 N N . LEU A 1 79 ? 6.867 -9.734 3.57 1 90.69 79 LEU A N 1
ATOM 617 C CA . LEU A 1 79 ? 6.469 -9.219 4.879 1 90.69 79 LEU A CA 1
ATOM 618 C C . LEU A 1 79 ? 6.051 -10.359 5.801 1 90.69 79 LEU A C 1
ATOM 620 O O . LEU A 1 79 ? 5.574 -11.398 5.336 1 90.69 79 LEU A O 1
ATOM 624 N N . PRO A 1 80 ? 6.324 -10.164 7.094 1 91.69 80 PRO A N 1
ATOM 625 C CA . PRO A 1 80 ? 5.793 -11.156 8.031 1 91.69 80 PRO A CA 1
ATOM 626 C C . PRO A 1 80 ? 4.285 -11.352 7.891 1 91.69 80 PRO A C 1
ATOM 628 O O . PRO A 1 80 ? 3.557 -10.383 7.648 1 91.69 80 PRO A O 1
ATOM 631 N N . LYS A 1 81 ? 3.838 -12.57 8.117 1 88.94 81 LYS A N 1
ATOM 632 C CA . LYS A 1 81 ? 2.42 -12.891 7.992 1 88.94 81 LYS A CA 1
ATOM 633 C C . LYS A 1 81 ? 1.591 -12.148 9.031 1 88.94 81 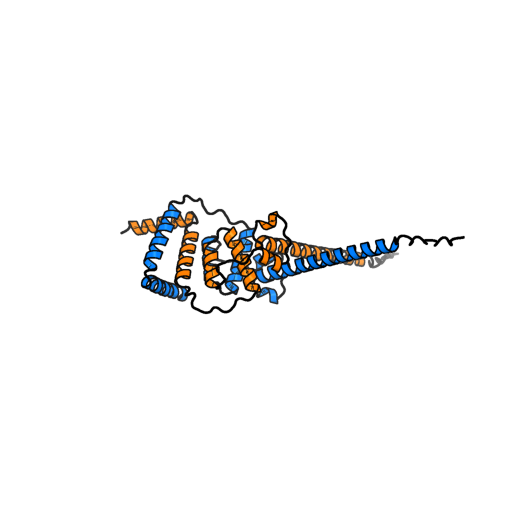LYS A C 1
ATOM 635 O O . LYS A 1 81 ? 0.458 -11.75 8.766 1 88.94 81 LYS A O 1
ATOM 640 N N . VAL A 1 82 ? 2.188 -11.992 10.148 1 94.94 82 VAL A N 1
ATOM 641 C CA . VAL A 1 82 ? 1.516 -11.25 11.211 1 94.94 82 VAL A CA 1
ATOM 642 C C . VAL A 1 82 ? 1.788 -9.758 11.047 1 94.94 82 VAL A C 1
ATOM 644 O O . VAL A 1 82 ? 2.943 -9.328 11.047 1 94.94 82 VAL A O 1
ATOM 647 N N . PRO A 1 83 ? 0.773 -8.992 10.844 1 95.62 83 PRO A N 1
ATOM 648 C CA . PRO A 1 83 ? 0.979 -7.547 10.68 1 95.62 83 PRO A CA 1
ATOM 649 C C . PRO A 1 83 ? 1.578 -6.891 11.914 1 95.62 83 PRO A C 1
ATOM 651 O O . PRO A 1 83 ? 1.463 -7.426 13.023 1 95.62 83 PRO A O 1
ATOM 654 N N . LEU A 1 84 ? 2.252 -5.75 11.688 1 95.44 84 LEU A N 1
ATOM 655 C CA . LEU A 1 84 ? 2.682 -4.938 12.82 1 95.44 84 LEU A CA 1
ATOM 656 C C . LEU A 1 84 ? 1.48 -4.43 13.609 1 95.44 84 LEU A C 1
ATOM 658 O O . LEU A 1 84 ? 0.425 -4.152 13.031 1 95.44 84 LEU A O 1
ATOM 662 N N . ASP A 1 85 ? 1.727 -4.332 14.781 1 94.56 85 ASP A N 1
ATOM 663 C CA . ASP A 1 85 ? 0.695 -3.789 15.664 1 94.56 85 ASP A CA 1
ATOM 664 C C . ASP A 1 85 ? 0.342 -2.355 15.281 1 94.56 85 ASP A C 1
ATOM 666 O O . ASP A 1 85 ? 1.227 -1.554 14.969 1 94.56 85 ASP A O 1
ATOM 670 N N . ARG A 1 86 ? -0.95 -2.117 15.359 1 92.31 86 ARG A N 1
ATOM 671 C CA . ARG A 1 86 ? -1.416 -0.783 14.992 1 92.31 86 ARG A CA 1
ATOM 672 C C . ARG A 1 86 ? -0.78 0.282 15.883 1 92.31 86 ARG A C 1
ATOM 674 O O . ARG A 1 86 ? -0.493 1.39 15.422 1 92.31 86 ARG A O 1
ATOM 681 N N . ASP A 1 87 ? -0.612 -0.013 17.156 1 92.25 87 ASP A N 1
ATOM 682 C CA . ASP A 1 87 ? 0.018 0.923 18.078 1 92.25 87 ASP A CA 1
ATOM 683 C C . ASP A 1 87 ? 1.437 1.268 17.641 1 92.25 87 ASP A C 1
ATOM 685 O O . ASP A 1 87 ? 1.893 2.398 17.812 1 92.25 87 ASP A O 1
ATOM 689 N N . PHE A 1 88 ? 2.064 0.327 17.203 1 94.12 88 PHE A N 1
ATOM 690 C CA . PHE A 1 88 ? 3.402 0.574 16.672 1 94.12 88 PHE A CA 1
ATOM 691 C C . PHE A 1 88 ? 3.357 1.572 15.523 1 94.12 88 PHE A C 1
ATOM 693 O O . PHE A 1 88 ? 4.164 2.502 15.469 1 94.12 88 PHE A O 1
ATOM 700 N N . LEU A 1 89 ? 2.465 1.3 14.586 1 94.56 89 LEU A N 1
ATOM 701 C CA . LEU A 1 89 ? 2.334 2.189 13.438 1 94.56 89 LEU A CA 1
ATOM 702 C C . LEU A 1 89 ? 2.031 3.615 13.883 1 94.56 89 LEU A C 1
ATOM 704 O O . LEU A 1 89 ? 2.639 4.566 13.391 1 94.56 89 LEU A O 1
ATOM 708 N N . ARG A 1 90 ? 1.154 3.719 14.797 1 92.19 90 ARG A N 1
ATOM 709 C CA . ARG A 1 90 ? 0.78 5.02 15.344 1 92.19 90 ARG A CA 1
ATOM 710 C C . ARG A 1 90 ? 1.98 5.719 15.969 1 92.19 90 ARG A C 1
ATOM 712 O O . ARG A 1 90 ? 2.188 6.914 15.766 1 92.19 90 ARG A O 1
ATOM 719 N N . ASN A 1 91 ? 2.693 5 16.75 1 91.94 91 ASN A N 1
ATOM 720 C CA . ASN A 1 91 ? 3.863 5.547 17.422 1 91.94 91 ASN A CA 1
ATOM 721 C C . ASN A 1 91 ? 4.922 6.008 16.438 1 91.94 91 ASN A C 1
ATOM 723 O O . ASN A 1 91 ? 5.527 7.066 16.609 1 91.94 91 ASN A O 1
ATOM 727 N N . GLU A 1 92 ? 5.113 5.18 15.414 1 92.62 92 GLU A N 1
ATOM 728 C CA . GLU A 1 92 ? 6.086 5.531 14.383 1 92.62 92 GLU A CA 1
ATOM 729 C C . GLU A 1 92 ? 5.695 6.82 13.672 1 92.62 92 GLU A C 1
ATOM 731 O O . GLU A 1 92 ? 6.562 7.586 13.242 1 92.62 92 GLU A O 1
ATOM 736 N N . LEU A 1 93 ? 4.434 7.027 13.547 1 92.25 93 LEU A N 1
ATOM 737 C CA . LEU A 1 93 ? 3.92 8.203 12.852 1 92.25 93 LEU A CA 1
ATOM 738 C C . LEU A 1 93 ? 3.686 9.352 13.82 1 92.25 93 LEU A C 1
ATOM 740 O O . LEU A 1 93 ? 3.324 10.461 13.406 1 92.25 93 LEU A O 1
ATOM 744 N N . ASN A 1 94 ? 3.891 9.109 15.102 1 86.81 94 ASN A N 1
ATOM 745 C CA . ASN A 1 94 ? 3.68 10.094 16.156 1 86.81 94 ASN A CA 1
ATOM 746 C C . ASN A 1 94 ? 2.266 10.664 16.125 1 86.81 94 ASN A C 1
ATOM 748 O O . ASN A 1 94 ? 2.08 11.883 16.203 1 86.81 94 ASN A O 1
ATOM 752 N N . VAL A 1 95 ? 1.34 9.828 15.906 1 82.75 95 VAL A N 1
ATOM 753 C CA . VAL A 1 95 ? -0.052 10.25 15.781 1 82.75 95 VAL A CA 1
ATOM 754 C C . VAL A 1 95 ? -0.752 10.133 17.141 1 82.75 95 VAL A C 1
ATOM 756 O O . VAL A 1 95 ? -0.59 9.133 17.844 1 82.75 95 VAL A O 1
ATOM 759 N N . VAL A 1 96 ? -1.33 11.18 17.484 1 74.62 96 VAL A N 1
ATOM 760 C CA . VAL A 1 96 ? -2.314 11.141 18.562 1 74.62 96 VAL A CA 1
ATOM 761 C C . VAL A 1 96 ? -3.725 11.133 17.969 1 74.62 96 VAL A C 1
ATOM 763 O O . VAL A 1 96 ? -4.133 12.094 17.312 1 74.62 96 VAL A O 1
ATOM 766 N N . GLU A 1 97 ? -4.258 10.078 17.938 1 69.5 97 GLU A N 1
ATOM 767 C CA . GLU A 1 97 ? -5.535 9.906 17.25 1 69.5 97 GLU A CA 1
ATOM 768 C C . GLU A 1 97 ? -6.707 10.102 18.203 1 69.5 97 GLU A C 1
ATOM 770 O O . GLU A 1 97 ? -6.66 9.664 19.359 1 69.5 97 GLU A O 1
ATOM 775 N N . ASP A 1 98 ? -7.586 10.812 17.578 1 73.06 98 ASP A N 1
ATOM 776 C CA . ASP A 1 98 ? -8.867 10.852 18.281 1 73.06 98 ASP A CA 1
ATOM 777 C C . ASP A 1 98 ? -9.609 9.523 18.125 1 73.06 98 ASP A C 1
ATOM 779 O O . ASP A 1 98 ? -9.234 8.688 17.297 1 73.06 98 ASP A O 1
ATOM 783 N N . ALA A 1 99 ? -10.625 9.344 18.938 1 70.62 99 ALA A N 1
ATOM 784 C CA . ALA A 1 99 ? -11.367 8.086 19.031 1 70.62 99 ALA A CA 1
ATOM 785 C C . ALA A 1 99 ? -11.906 7.664 17.672 1 70.62 99 ALA A C 1
ATOM 787 O O . ALA A 1 99 ? -11.688 6.531 17.234 1 70.62 99 ALA A O 1
ATOM 788 N N . PRO A 1 100 ? -12.555 8.5 16.953 1 73.94 100 PRO A N 1
ATOM 789 C CA . PRO A 1 100 ? -13.102 8.047 15.672 1 73.94 100 PRO A CA 1
ATOM 790 C C . PRO A 1 100 ? -12.016 7.652 14.672 1 73.94 100 PRO A C 1
ATOM 792 O O . PRO A 1 100 ? -12.219 6.738 13.867 1 73.94 100 PRO A O 1
ATOM 795 N N . SER A 1 101 ? -10.938 8.266 14.766 1 78.31 101 SER A N 1
ATOM 796 C CA . SER A 1 101 ? -9.844 8.023 13.828 1 78.31 101 SER A CA 1
ATOM 797 C C . SER A 1 101 ? -9.18 6.672 14.078 1 78.31 101 SER A C 1
ATOM 799 O O . SER A 1 101 ? -8.516 6.125 13.195 1 78.31 101 SER A O 1
ATOM 801 N N . ARG A 1 102 ? -9.516 6.156 15.227 1 83.69 102 ARG A N 1
ATOM 802 C CA . ARG A 1 102 ? -8.859 4.91 15.609 1 83.69 102 ARG A CA 1
ATOM 803 C C . ARG A 1 102 ? -9.508 3.719 14.906 1 83.69 102 ARG A C 1
ATOM 805 O O . ARG A 1 102 ? -8.891 2.656 14.781 1 83.69 102 ARG A O 1
ATOM 812 N N . SER A 1 103 ? -10.727 3.916 14.398 1 89.44 103 SER A N 1
ATOM 813 C CA . SER A 1 103 ? -11.477 2.807 13.82 1 89.44 103 SER A CA 1
ATOM 814 C C . SER A 1 103 ? -11.266 2.715 12.312 1 89.44 103 SER A C 1
ATOM 816 O O . SER A 1 103 ? -11.805 1.821 11.656 1 89.44 103 SER A O 1
ATOM 818 N N . VAL A 1 104 ? -10.516 3.625 11.828 1 93.06 104 VAL A N 1
ATOM 819 C CA . VAL A 1 104 ? -10.297 3.627 10.383 1 93.06 104 VAL A CA 1
ATOM 820 C C . VAL A 1 104 ? -8.797 3.525 10.086 1 93.06 104 VAL A C 1
ATOM 822 O O . VAL A 1 104 ? -7.969 3.824 10.945 1 93.06 104 VAL A O 1
ATOM 825 N N . PRO A 1 105 ? -8.484 3.057 8.891 1 95.88 105 PRO A N 1
ATOM 826 C CA . PRO A 1 105 ? -7.066 2.957 8.523 1 95.88 105 PRO A CA 1
ATOM 827 C C . PRO A 1 105 ? -6.328 4.285 8.664 1 95.88 105 PRO A C 1
ATOM 829 O O . PRO A 1 105 ? -6.883 5.344 8.352 1 95.88 105 PRO A O 1
ATOM 832 N N . LEU A 1 106 ? -5.086 4.156 9.039 1 95.38 106 LEU A N 1
ATOM 833 C CA . LEU A 1 106 ? -4.246 5.332 9.25 1 95.38 106 LEU A CA 1
ATOM 834 C C . LEU A 1 106 ? -4.031 6.086 7.941 1 95.38 106 LEU A C 1
ATOM 836 O O . LEU A 1 106 ? -3.84 7.301 7.941 1 95.38 106 LEU A O 1
ATOM 840 N N . LEU A 1 107 ? -4.148 5.406 6.852 1 96.44 107 LEU A N 1
ATOM 841 C CA . LEU A 1 107 ? -3.939 6.039 5.555 1 96.44 107 LEU A CA 1
ATOM 842 C C . LEU A 1 107 ? -4.965 7.141 5.316 1 96.44 107 LEU A C 1
ATOM 844 O O . LEU A 1 107 ? -4.664 8.148 4.668 1 96.44 107 LEU A O 1
ATOM 848 N N . TYR A 1 108 ? -6.188 6.914 5.848 1 95.62 108 TYR A N 1
ATOM 849 C CA . TYR A 1 108 ? -7.191 7.969 5.727 1 95.62 108 TYR A CA 1
ATOM 850 C C . TYR A 1 108 ? -6.727 9.242 6.418 1 95.62 108 TYR A C 1
ATOM 852 O O . TYR A 1 108 ? -6.871 10.344 5.871 1 95.62 108 TYR A O 1
ATOM 860 N N . SER A 1 109 ? -6.223 9.086 7.59 1 91.88 109 SER A N 1
ATOM 861 C CA . SER A 1 109 ? -5.73 10.234 8.352 1 91.88 109 SER A CA 1
ATOM 862 C C . SER A 1 109 ? -4.535 10.883 7.664 1 91.88 109 SER A C 1
ATOM 864 O O . SER A 1 109 ? -4.402 12.109 7.668 1 91.88 109 SER A O 1
ATOM 866 N N . LEU A 1 110 ? -3.684 10.117 7.133 1 93.5 110 LEU A N 1
ATOM 867 C CA . LEU A 1 110 ? -2.508 10.617 6.43 1 93.5 110 LEU A CA 1
ATOM 868 C C . LEU A 1 110 ? -2.914 11.5 5.258 1 93.5 110 LEU A C 1
ATOM 870 O O . LEU A 1 110 ? -2.412 12.617 5.117 1 93.5 110 LEU A O 1
ATOM 874 N N . VAL A 1 111 ? -3.82 11.016 4.488 1 94.31 111 VAL A N 1
ATOM 875 C CA . VAL A 1 111 ? -4.262 11.742 3.299 1 94.31 111 VAL A CA 1
ATOM 876 C C . VAL A 1 111 ? -5.02 13 3.709 1 94.31 111 VAL A C 1
ATOM 878 O O . VAL A 1 111 ? -4.801 14.078 3.146 1 94.31 111 VAL A O 1
ATOM 881 N N . SER A 1 112 ? -5.902 12.883 4.664 1 90.62 112 SER A N 1
ATOM 882 C CA . SER A 1 112 ? -6.688 14.016 5.133 1 90.62 112 SER A CA 1
ATOM 883 C C . SER A 1 112 ? -5.793 15.117 5.688 1 90.62 112 SER A C 1
ATOM 885 O O . SER A 1 112 ? -5.984 16.297 5.379 1 90.62 112 SER A O 1
ATOM 887 N N . ASN A 1 113 ? -4.871 14.727 6.543 1 87.88 113 ASN A N 1
ATOM 888 C CA . ASN A 1 113 ? -3.938 15.688 7.121 1 87.88 113 ASN A CA 1
ATOM 889 C C . ASN A 1 113 ? -3.094 16.359 6.043 1 87.88 113 ASN A C 1
ATOM 891 O O . ASN A 1 113 ? -2.844 17.562 6.113 1 87.88 113 ASN A O 1
ATOM 895 N N . PHE A 1 114 ? -2.635 15.594 5.184 1 89.94 114 PHE A N 1
ATOM 896 C CA . PHE A 1 114 ? -1.798 16.109 4.109 1 89.94 114 PHE A CA 1
ATOM 897 C C . PHE A 1 114 ? -2.545 17.156 3.293 1 89.94 114 PHE A C 1
ATOM 899 O O . PHE A 1 114 ? -1.989 18.203 2.967 1 89.94 114 PHE A O 1
ATOM 906 N N . LYS A 1 115 ? -3.789 16.906 2.971 1 88.94 115 LYS A N 1
ATOM 907 C CA . LYS A 1 115 ? -4.633 17.844 2.246 1 88.94 115 LYS A CA 1
ATOM 908 C C . LYS A 1 115 ? -4.816 19.141 3.041 1 88.94 115 LYS A C 1
ATOM 910 O O . LYS A 1 115 ? -4.75 20.234 2.48 1 88.94 115 LYS A O 1
ATOM 915 N N . ALA A 1 116 ? -5.055 18.984 4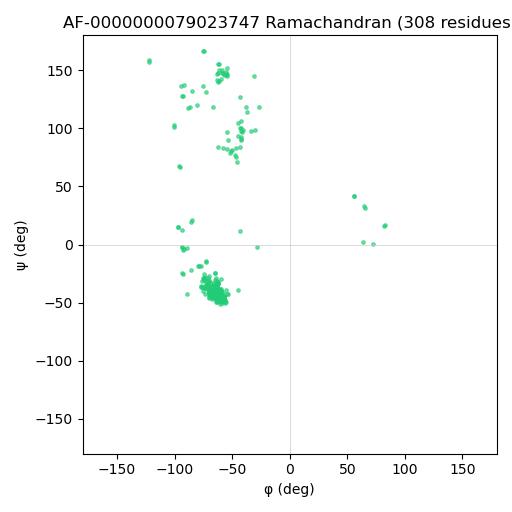.273 1 85.38 116 ALA A N 1
ATOM 916 C CA . ALA A 1 116 ? -5.32 20.125 5.148 1 85.38 116 ALA A CA 1
ATOM 917 C C . ALA A 1 116 ? -4.102 21.047 5.238 1 85.38 116 ALA A C 1
ATOM 919 O O . ALA A 1 116 ? -4.227 22.266 5.109 1 85.38 116 ALA A O 1
ATOM 920 N N . VAL A 1 117 ? -2.965 20.5 5.43 1 83.38 117 VAL A N 1
ATOM 921 C CA . VAL A 1 117 ? -1.73 21.266 5.59 1 83.38 117 VAL A CA 1
ATOM 922 C C . VAL A 1 117 ? -1.41 22.016 4.297 1 83.38 117 VAL A C 1
ATOM 924 O O . VAL A 1 117 ? -1.085 23.203 4.324 1 83.38 117 VAL A O 1
ATOM 927 N N . ASN A 1 118 ? -1.59 21.344 3.256 1 84.19 118 ASN A N 1
ATOM 928 C CA . ASN A 1 118 ? -1.222 21.938 1.977 1 84.19 118 ASN A CA 1
ATOM 929 C C . ASN A 1 118 ? -2.234 23 1.54 1 84.19 118 ASN A C 1
ATOM 931 O O . ASN A 1 118 ? -1.877 23.953 0.865 1 84.19 118 ASN A O 1
ATOM 935 N N . THR A 1 119 ? -3.453 22.797 1.936 1 83.31 119 THR A N 1
ATOM 936 C CA . THR A 1 119 ? -4.465 23.812 1.653 1 83.31 119 THR A CA 1
ATOM 937 C C . THR A 1 119 ? -4.195 25.078 2.449 1 83.31 119 THR A C 1
ATOM 939 O O . THR A 1 119 ? -4.344 26.188 1.927 1 83.31 119 THR A O 1
ATOM 942 N N . GLU A 1 120 ? -3.861 24.875 3.637 1 80.38 120 GLU A N 1
ATOM 943 C CA . GLU A 1 120 ? -3.525 26.016 4.48 1 80.38 120 GLU A CA 1
ATOM 944 C C . GLU A 1 120 ? -2.32 26.781 3.932 1 80.38 120 GLU A C 1
ATOM 946 O O . GLU A 1 120 ? -2.314 28.016 3.902 1 80.38 120 GLU A O 1
ATOM 951 N N . TRP A 1 121 ? -1.39 26.047 3.59 1 80.06 121 TRP A N 1
ATOM 952 C CA . TRP A 1 121 ? -0.183 26.641 3.031 1 80.06 121 TRP A CA 1
ATOM 953 C C . TRP A 1 121 ? -0.492 27.375 1.734 1 80.06 121 TRP A C 1
ATOM 955 O O . TRP A 1 121 ? 0.018 28.484 1.502 1 80.06 121 TRP A O 1
ATOM 965 N N . ALA A 1 122 ? -1.33 26.703 0.917 1 75.25 122 ALA A N 1
ATOM 966 C CA . ALA A 1 122 ? -1.732 27.344 -0.333 1 75.25 122 ALA A CA 1
ATOM 967 C C . ALA A 1 122 ? -2.518 28.625 -0.066 1 75.25 122 ALA A C 1
ATOM 969 O O . ALA A 1 122 ? -2.328 29.625 -0.753 1 75.25 122 ALA A O 1
ATOM 970 N N . ASN A 1 123 ? -3.357 28.516 0.866 1 79.5 123 ASN A N 1
ATOM 971 C CA . ASN A 1 123 ? -4.141 29.703 1.239 1 79.5 123 ASN A CA 1
ATOM 972 C C . ASN A 1 123 ? -3.252 30.812 1.791 1 79.5 123 ASN A C 1
ATOM 974 O O . ASN A 1 123 ? -3.447 31.984 1.468 1 79.5 123 ASN A O 1
ATOM 978 N N . ARG A 1 124 ? -2.33 30.469 2.588 1 75.88 124 ARG A N 1
ATOM 979 C CA . ARG A 1 124 ? -1.412 31.438 3.17 1 75.88 124 ARG A CA 1
ATOM 980 C C . ARG A 1 124 ? -0.574 32.125 2.092 1 75.88 124 ARG A C 1
ATOM 982 O O . ARG A 1 124 ? -0.361 33.312 2.133 1 75.88 124 ARG A O 1
ATOM 989 N N . LYS A 1 125 ? -0.17 31.391 1.2 1 76.75 125 LYS A N 1
ATOM 990 C CA . LYS A 1 125 ? 0.618 31.922 0.096 1 76.75 125 LYS A CA 1
ATOM 991 C C . LYS A 1 125 ? -0.212 32.875 -0.754 1 76.75 125 LYS A C 1
ATOM 993 O O . LYS A 1 125 ? 0.283 33.938 -1.19 1 76.75 125 LYS A O 1
ATOM 998 N N . ARG A 1 126 ? -1.404 32.5 -0.935 1 75.81 126 ARG A N 1
ATOM 999 C CA . ARG A 1 126 ? -2.309 33.344 -1.715 1 75.81 126 ARG A CA 1
ATOM 1000 C C . ARG A 1 126 ? -2.588 34.656 -1.001 1 75.81 126 ARG A C 1
ATOM 1002 O O . ARG A 1 126 ? -2.621 35.719 -1.631 1 75.81 126 ARG A O 1
ATOM 1009 N N . ASN A 1 127 ? -2.812 34.5 0.251 1 79.06 127 ASN A N 1
ATOM 1010 C CA . ASN A 1 127 ? -3.062 35.688 1.053 1 79.06 127 ASN A CA 1
ATOM 1011 C C . ASN A 1 127 ? -1.842 36.625 1.094 1 79.06 127 ASN A C 1
ATOM 1013 O O . ASN A 1 127 ? -1.978 37.844 1.109 1 79.06 127 ASN A O 1
ATOM 1017 N N . LEU A 1 128 ? -0.683 36.031 1.165 1 78.06 128 LEU A N 1
ATOM 1018 C CA . LEU A 1 128 ? 0.556 36.812 1.17 1 78.06 128 LEU A CA 1
ATOM 1019 C C . LEU A 1 128 ? 0.755 37.531 -0.161 1 78.06 128 LEU A C 1
ATOM 1021 O O . LEU A 1 128 ? 1.19 38.688 -0.191 1 78.06 128 LEU A O 1
ATOM 1025 N N . GLN A 1 129 ? 0.406 36.875 -1.23 1 76.44 129 GLN A N 1
ATOM 1026 C CA . GLN A 1 129 ? 0.533 37.469 -2.557 1 76.44 129 GLN A CA 1
ATOM 1027 C C . GLN A 1 129 ? -0.471 38.625 -2.75 1 76.44 129 GLN A C 1
ATOM 1029 O O . GLN A 1 129 ? -0.152 39.625 -3.361 1 76.44 129 GLN A O 1
ATOM 1034 N N . THR A 1 130 ? -1.694 38.375 -2.25 1 79.12 130 THR A N 1
ATOM 1035 C CA . THR A 1 130 ? -2.719 39.406 -2.348 1 79.12 130 THR A CA 1
ATOM 1036 C C . THR A 1 130 ? -2.355 40.594 -1.485 1 79.12 130 THR A C 1
ATOM 1038 O O . THR A 1 130 ? -2.562 41.75 -1.892 1 79.12 130 THR A O 1
ATOM 1041 N N . SER A 1 131 ? -1.769 40.281 -0.402 1 74 131 SER A N 1
ATOM 1042 C CA . SER A 1 131 ? -1.357 41.375 0.483 1 74 131 SER A CA 1
ATOM 1043 C C . SER A 1 131 ? -0.208 42.188 -0.121 1 74 131 SER A C 1
ATOM 1045 O O . SER A 1 131 ? -0.151 43.406 0.029 1 74 131 SER A O 1
ATOM 1047 N N . GLU A 1 132 ? 0.689 41.5 -0.726 1 70.5 132 GLU A N 1
ATOM 1048 C CA . GLU A 1 132 ? 1.801 42.188 -1.389 1 70.5 132 GLU A CA 1
ATOM 1049 C C . GLU A 1 132 ? 1.31 43.031 -2.545 1 70.5 132 GLU A C 1
ATOM 1051 O O . GLU A 1 132 ? 1.842 44.125 -2.787 1 70.5 132 GLU A O 1
ATOM 1056 N N . SER A 1 133 ? 0.316 42.469 -3.23 1 72.12 133 SER A N 1
ATOM 1057 C CA . SER A 1 133 ? -0.248 43.25 -4.344 1 72.12 133 SER A CA 1
ATOM 1058 C C . SER A 1 133 ? -0.961 44.5 -3.857 1 72.12 133 SER A C 1
ATOM 1060 O O . SER A 1 133 ? -0.888 45.531 -4.496 1 72.12 133 SER A O 1
ATOM 1062 N N . ILE A 1 134 ? -1.568 44.406 -2.766 1 70.44 134 ILE A N 1
ATOM 1063 C CA . ILE A 1 134 ? -2.305 45.531 -2.203 1 70.44 134 ILE A CA 1
ATOM 1064 C C . ILE A 1 134 ? -1.323 46.594 -1.688 1 70.44 134 ILE A C 1
ATOM 1066 O O . ILE A 1 134 ? -1.534 47.781 -1.879 1 70.44 134 ILE A O 1
ATOM 1070 N N . MET A 1 135 ? -0.255 46.031 -1.151 1 69.31 135 MET A N 1
ATOM 1071 C CA . MET A 1 135 ? 0.757 46.969 -0.641 1 69.31 135 MET A CA 1
ATOM 1072 C C . MET A 1 135 ? 1.496 47.625 -1.785 1 69.31 135 MET A C 1
ATOM 1074 O O . MET A 1 135 ? 1.866 48.812 -1.679 1 69.31 135 MET A O 1
ATOM 1078 N N . GLY A 1 136 ? 1.615 46.875 -2.836 1 61.84 136 GLY A N 1
ATOM 1079 C CA . GLY A 1 136 ? 2.242 47.469 -4.004 1 61.84 136 GLY A CA 1
ATOM 1080 C C . GLY A 1 136 ? 1.382 48.531 -4.672 1 61.84 136 GLY A C 1
ATOM 1081 O O . GLY A 1 136 ? 1.895 49.531 -5.16 1 61.84 136 GLY A O 1
ATOM 1082 N N . THR A 1 137 ? 0.108 48.312 -4.73 1 65.38 137 THR A N 1
ATOM 1083 C CA . THR A 1 137 ? -0.82 49.25 -5.348 1 65.38 137 THR A CA 1
AT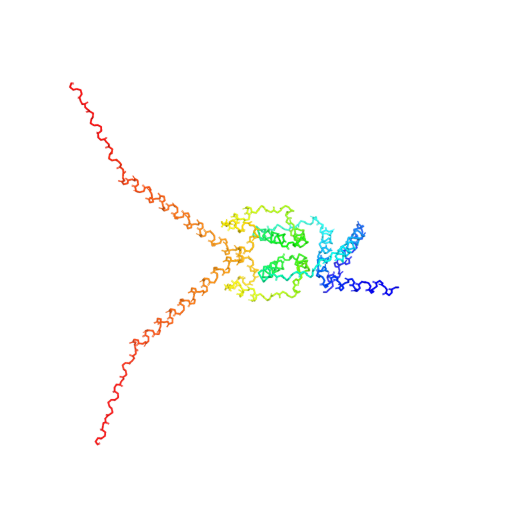OM 1084 C C . THR A 1 137 ? -0.96 50.531 -4.5 1 65.38 137 THR A C 1
ATOM 1086 O O . THR A 1 137 ? -1.076 51.625 -5.031 1 65.38 137 THR A O 1
ATOM 1089 N N . GLN A 1 138 ? -0.824 50.438 -3.248 1 61.41 138 GLN A N 1
ATOM 1090 C CA . GLN A 1 138 ? -0.971 51.594 -2.35 1 61.41 138 GLN A CA 1
ATOM 1091 C C . GLN A 1 138 ? 0.249 52.5 -2.418 1 61.41 138 GLN A C 1
ATOM 1093 O O . GLN A 1 138 ? 0.122 53.719 -2.32 1 61.41 138 GLN A O 1
ATOM 1098 N N . ARG A 1 139 ? 1.361 51.938 -2.713 1 58.97 139 ARG A N 1
ATOM 1099 C CA . ARG A 1 139 ? 2.551 52.75 -2.857 1 58.97 139 ARG A CA 1
ATOM 1100 C C . ARG A 1 139 ? 2.508 53.562 -4.156 1 58.97 139 ARG A C 1
ATOM 1102 O O . ARG A 1 139 ? 2.959 54.719 -4.207 1 58.97 139 ARG A O 1
ATOM 1109 N N . TYR A 1 140 ? 1.978 52.938 -5.16 1 54.59 140 TYR A N 1
ATOM 1110 C CA . TYR A 1 140 ? 1.906 53.656 -6.43 1 54.59 140 TYR A CA 1
ATOM 1111 C C . TYR A 1 140 ? 0.868 54.781 -6.371 1 54.59 140 TYR A C 1
ATOM 1113 O O . TYR A 1 140 ? 0.979 55.781 -7.082 1 54.59 140 TYR A O 1
ATOM 1121 N N . LYS A 1 141 ? -0.084 54.625 -5.602 1 58.66 141 LYS A N 1
ATOM 1122 C CA . LYS A 1 141 ? -1.072 55.688 -5.516 1 58.66 141 LYS A CA 1
ATOM 1123 C C . LYS A 1 141 ? -0.52 56.875 -4.746 1 58.66 141 LYS A C 1
ATOM 1125 O O . LYS A 1 141 ? -0.968 58 -4.938 1 58.66 141 LYS A O 1
ATOM 1130 N N . GLU A 1 142 ? 0.381 56.562 -3.877 1 55.25 142 GLU A N 1
ATOM 1131 C CA . GLU A 1 142 ? 0.91 57.688 -3.115 1 55.25 142 GLU A CA 1
ATOM 1132 C C . GLU A 1 142 ? 1.906 58.5 -3.945 1 55.25 142 GLU A C 1
ATOM 1134 O O . GLU A 1 142 ? 2.049 59.719 -3.75 1 55.25 142 GLU A O 1
ATOM 1139 N N . ASN A 1 143 ? 2.623 57.781 -4.727 1 50.56 143 ASN A N 1
ATOM 1140 C CA . ASN A 1 143 ? 3.549 58.531 -5.562 1 50.56 143 ASN A CA 1
ATOM 1141 C C . ASN A 1 143 ? 2.873 59.031 -6.836 1 50.56 143 ASN A C 1
ATOM 1143 O O . ASN A 1 143 ? 3.131 58.5 -7.922 1 50.56 143 ASN A O 1
ATOM 1147 N N . GLY A 1 144 ? 1.567 59.094 -6.781 1 45.53 144 GLY A N 1
ATOM 1148 C CA . GLY A 1 144 ? 0.867 59.75 -7.875 1 45.53 144 GLY A CA 1
ATOM 1149 C C . GLY A 1 144 ? 1.554 61 -8.352 1 45.53 144 GLY A C 1
ATOM 1150 O O . GLY A 1 144 ? 1.992 61.812 -7.543 1 45.53 144 GLY A O 1
ATOM 1151 N N . GLU A 1 145 ? 2.318 60.875 -9.453 1 48.53 145 GLU A N 1
ATOM 1152 C CA . GLU A 1 145 ? 2.936 61.969 -10.18 1 48.53 145 GLU A CA 1
ATOM 1153 C C . GLU A 1 145 ? 2.018 63.188 -10.211 1 48.53 145 GLU A C 1
ATOM 1155 O O . GLU A 1 145 ? 0.8 63.062 -10.344 1 48.53 145 GLU A O 1
ATOM 1160 N N . PRO A 1 146 ? 2.4 64.312 -9.562 1 46.06 146 PRO A N 1
ATOM 1161 C CA . PRO A 1 146 ? 1.676 65.562 -9.656 1 46.06 146 PRO A CA 1
ATOM 1162 C C . PRO A 1 146 ? 1.219 65.875 -11.078 1 46.06 146 PRO A C 1
ATOM 1164 O O . PRO A 1 146 ? 1.948 65.625 -12.039 1 46.06 146 PRO A O 1
ATOM 1167 N N . GLU A 1 147 ? 0.012 65.438 -11.461 1 44.19 147 GLU A N 1
ATOM 1168 C CA . GLU A 1 147 ? -0.562 65.875 -12.742 1 44.19 147 GLU A CA 1
ATOM 1169 C C . GLU A 1 147 ? -0.097 67.25 -13.141 1 44.19 147 GLU A C 1
ATOM 1171 O O . GLU A 1 147 ? -0.206 68.188 -12.359 1 44.19 147 GLU A O 1
ATOM 1176 N N . ALA A 1 148 ? 0.906 67.375 -14.023 1 42.66 148 ALA A N 1
ATOM 1177 C CA . ALA A 1 148 ? 1.466 68.562 -14.633 1 42.66 148 ALA A CA 1
ATOM 1178 C C . ALA A 1 148 ? 0.361 69.562 -15.078 1 42.66 148 ALA A C 1
ATOM 1180 O O . ALA A 1 148 ? -0.62 69.125 -15.695 1 42.66 148 ALA A O 1
ATOM 1181 N N . MET A 1 149 ? 0.097 70.625 -14.297 1 41.47 149 MET A N 1
ATOM 1182 C CA . MET A 1 149 ? -0.754 71.812 -14.578 1 41.47 149 MET A CA 1
ATOM 1183 C C . MET A 1 149 ? -0.466 72.375 -15.961 1 41.47 149 MET A C 1
ATOM 1185 O O . MET A 1 149 ? 0.637 72.812 -16.219 1 41.47 149 MET A O 1
ATOM 1189 N N . ILE A 1 150 ? -0.859 71.688 -17.078 1 42.47 150 ILE A N 1
ATOM 1190 C CA . ILE A 1 150 ? -0.741 72.25 -18.422 1 42.47 150 ILE A CA 1
ATOM 1191 C C . ILE A 1 150 ? -1.366 73.625 -18.453 1 42.47 150 ILE A C 1
ATOM 1193 O O . ILE A 1 150 ? -2.57 73.812 -18.234 1 42.47 150 ILE A O 1
ATOM 1197 N N . VAL A 1 151 ? -0.64 74.625 -17.984 1 40.66 151 VAL A N 1
ATOM 1198 C CA . VAL A 1 151 ? -0.983 76.062 -18.125 1 40.66 151 VAL A CA 1
ATOM 1199 C C . VAL A 1 151 ? -1.221 76.375 -19.594 1 40.66 151 VAL A C 1
ATOM 1201 O O . VAL A 1 151 ? -0.345 76.188 -20.438 1 40.66 151 VAL A O 1
ATOM 1204 N N . LYS A 1 152 ? -2.461 76.25 -20.094 1 37.91 152 LYS A N 1
ATOM 1205 C CA . LYS A 1 152 ? -2.982 76.688 -21.375 1 37.91 152 LYS A CA 1
ATOM 1206 C C . LYS A 1 152 ? -2.572 78.125 -21.641 1 37.91 152 LYS A C 1
ATOM 1208 O O . LYS A 1 152 ? -2.934 79.062 -20.875 1 37.91 152 LYS A O 1
ATOM 1213 N N . GLY A 1 153 ? -1.304 78.438 -22.047 1 37.06 153 GLY A N 1
ATOM 1214 C CA . GLY A 1 153 ? -0.845 79.75 -22.547 1 37.06 153 GLY A CA 1
ATOM 1215 C C . GLY A 1 153 ? -1.842 80.375 -23.469 1 37.06 153 GLY A C 1
ATOM 1216 O O . GLY A 1 153 ? -2.395 79.75 -24.359 1 37.06 153 GLY A O 1
ATOM 1217 N N . GLY A 1 154 ? -2.711 81.312 -22.922 1 34.09 154 GLY A N 1
ATOM 1218 C CA . GLY A 1 154 ? -3.539 82.312 -23.594 1 34.09 154 GLY A CA 1
ATOM 1219 C C . GLY A 1 154 ? -2.807 83 -24.703 1 34.09 154 GLY A C 1
ATOM 1220 O O . GLY A 1 154 ? -1.624 83.312 -24.578 1 34.09 154 GLY A O 1
ATOM 1221 N N . LYS A 1 155 ? -3.062 82.75 -26.047 1 34.38 155 LYS A N 1
ATOM 1222 C CA . LYS A 1 155 ? -2.758 83.562 -27.234 1 34.38 155 LYS A CA 1
ATOM 1223 C C . LYS A 1 155 ? -3.072 85 -27.016 1 34.38 155 LYS A C 1
ATOM 1225 O O . LYS A 1 155 ? -4.227 85.375 -26.797 1 34.38 155 LYS A O 1
ATOM 1230 N N . LEU A 1 156 ? -2.191 85.875 -26.391 1 24.48 156 LEU A N 1
ATOM 1231 C CA . LEU A 1 156 ? -2.033 87.25 -26.922 1 24.48 156 LEU A CA 1
ATOM 1232 C C . LEU A 1 156 ? -1.476 87.188 -28.344 1 24.48 156 LEU A C 1
ATOM 1234 O O . LEU A 1 156 ? -0.671 86.312 -28.672 1 24.48 156 LEU A O 1
ATOM 1238 N N . MET B 1 1 ? 9.945 -42.781 -7.945 1 33.84 1 MET B N 1
ATOM 1239 C CA . MET B 1 1 ? 8.82 -42.062 -7.359 1 33.84 1 MET B CA 1
ATOM 1240 C C . MET B 1 1 ? 9.305 -41.062 -6.301 1 33.84 1 MET B C 1
ATOM 1242 O O . MET B 1 1 ? 8.547 -40.219 -5.863 1 33.84 1 MET B O 1
ATOM 1246 N N . ALA B 1 2 ? 10.258 -41.406 -5.473 1 48.69 2 ALA B N 1
ATOM 1247 C CA . ALA B 1 2 ? 11.078 -40.812 -4.418 1 48.69 2 ALA B CA 1
ATOM 1248 C C . ALA B 1 2 ? 11.617 -39.438 -4.84 1 48.69 2 ALA B C 1
ATOM 1250 O O . ALA B 1 2 ? 11.883 -38.594 -3.994 1 48.69 2 ALA B O 1
ATOM 1251 N N . SER B 1 3 ? 12.016 -39.281 -6.086 1 49.78 3 SER B N 1
ATOM 1252 C CA . SER B 1 3 ? 12.844 -38.281 -6.793 1 49.78 3 SER B CA 1
ATOM 1253 C C . SER B 1 3 ? 12.102 -36.969 -6.996 1 49.78 3 SER B C 1
ATOM 1255 O O . SER B 1 3 ? 12.703 -35.906 -6.922 1 49.78 3 SER B O 1
ATOM 1257 N N . SER B 1 4 ? 10.914 -37.188 -7.355 1 53.44 4 SER B N 1
ATOM 1258 C CA . SER B 1 4 ? 10.086 -36.031 -7.648 1 53.44 4 SER B CA 1
ATOM 1259 C C . SER B 1 4 ? 9.789 -35.219 -6.387 1 53.44 4 SER B C 1
ATOM 1261 O O . SER B 1 4 ? 9.836 -34 -6.398 1 53.44 4 SER B O 1
ATOM 1263 N N . HIS B 1 5 ? 9.398 -35.969 -5.371 1 56.12 5 HIS B N 1
ATOM 1264 C CA . HIS B 1 5 ? 9.125 -35.312 -4.105 1 56.12 5 HIS B CA 1
ATOM 1265 C C . HIS B 1 5 ? 10.375 -34.594 -3.574 1 56.12 5 HIS B C 1
ATOM 1267 O O . HIS B 1 5 ? 10.289 -33.469 -3.068 1 56.12 5 HIS B O 1
ATOM 1273 N N . ASP B 1 6 ? 11.414 -35.406 -3.629 1 56.38 6 ASP B N 1
ATOM 1274 C CA . ASP B 1 6 ? 12.672 -34.812 -3.152 1 56.38 6 ASP B CA 1
ATOM 1275 C C . ASP B 1 6 ? 13.031 -33.562 -3.928 1 56.38 6 ASP B C 1
ATOM 1277 O O . ASP B 1 6 ? 13.484 -32.562 -3.342 1 56.38 6 ASP B O 1
ATOM 1281 N N . LEU B 1 7 ? 12.844 -33.625 -5.18 1 59.53 7 LEU B N 1
ATOM 1282 C CA . LEU B 1 7 ? 13.141 -32.469 -6.012 1 59.53 7 LEU B CA 1
ATOM 1283 C C . LEU B 1 7 ? 12.219 -31.297 -5.676 1 59.53 7 LEU B C 1
ATOM 1285 O O . LEU B 1 7 ? 12.648 -30.141 -5.625 1 59.53 7 LEU B O 1
ATOM 1289 N N . LYS B 1 8 ? 10.984 -31.656 -5.355 1 64.25 8 LYS B N 1
ATOM 1290 C CA . LYS B 1 8 ? 10.016 -30.625 -4.984 1 64.25 8 LYS B CA 1
ATOM 1291 C C . LYS B 1 8 ? 10.445 -29.906 -3.707 1 64.25 8 LYS B C 1
ATOM 1293 O O . LYS B 1 8 ? 10.336 -28.688 -3.613 1 64.25 8 LYS B O 1
ATOM 1298 N N . GLU B 1 9 ? 10.789 -30.734 -2.781 1 65.75 9 GLU B N 1
ATOM 1299 C CA . GLU B 1 9 ? 11.211 -30.156 -1.509 1 65.75 9 GLU B CA 1
ATOM 1300 C C . GLU B 1 9 ? 12.445 -29.281 -1.682 1 65.75 9 GLU B C 1
ATOM 1302 O O . GLU B 1 9 ? 12.539 -28.203 -1.101 1 65.75 9 GLU B O 1
ATOM 1307 N N . VAL B 1 10 ? 13.422 -29.797 -2.43 1 63.41 10 VAL B N 1
ATOM 1308 C CA . VAL B 1 10 ? 14.641 -29.031 -2.68 1 63.41 10 VAL B CA 1
ATOM 1309 C C . VAL B 1 10 ? 14.297 -27.75 -3.451 1 63.41 10 VAL B C 1
ATOM 1311 O O . VAL B 1 10 ? 14.836 -26.688 -3.158 1 63.41 10 VAL B O 1
ATOM 1314 N N . LEU B 1 11 ? 13.469 -27.938 -4.375 1 66.25 11 LEU B N 1
ATOM 1315 C CA . LEU B 1 11 ? 13.055 -26.781 -5.148 1 66.25 11 LEU B CA 1
ATOM 1316 C C . LEU B 1 11 ? 12.375 -25.734 -4.258 1 66.25 11 LEU B C 1
ATOM 1318 O O . LEU B 1 11 ? 12.633 -24.547 -4.387 1 66.25 11 LEU B O 1
ATOM 1322 N N . LYS B 1 12 ? 11.531 -26.266 -3.41 1 68.5 12 LYS B N 1
ATOM 1323 C CA . LYS B 1 12 ? 10.852 -25.375 -2.484 1 68.5 12 LYS B CA 1
ATOM 1324 C C . LYS B 1 12 ? 11.844 -24.641 -1.594 1 68.5 12 LYS B C 1
ATOM 1326 O O . LYS B 1 12 ? 11.742 -23.422 -1.408 1 68.5 12 LYS B O 1
ATOM 1331 N N . GLU B 1 13 ? 12.727 -25.391 -1.045 1 66.75 13 GLU B N 1
ATOM 1332 C CA . GLU B 1 13 ? 13.719 -24.797 -0.145 1 66.75 13 GLU B CA 1
ATOM 1333 C C . GLU B 1 13 ? 14.594 -23.781 -0.872 1 66.75 13 GLU B C 1
ATOM 1335 O O . GLU B 1 13 ? 14.93 -22.734 -0.314 1 66.75 13 GLU B O 1
ATOM 1340 N N . THR B 1 14 ? 14.969 -24.156 -2.016 1 65.38 14 THR B N 1
ATOM 1341 C CA . THR B 1 14 ? 15.797 -23.25 -2.801 1 65.38 14 THR B CA 1
ATOM 1342 C C . THR B 1 14 ? 15.031 -21.969 -3.137 1 65.38 14 THR B C 1
ATOM 1344 O O . THR B 1 14 ? 15.57 -20.875 -3.027 1 65.38 14 THR B O 1
ATOM 1347 N N . LEU B 1 15 ? 13.773 -22.219 -3.465 1 71.44 15 LEU B N 1
ATOM 1348 C CA . LEU B 1 15 ? 12.945 -21.062 -3.828 1 71.44 15 LEU B CA 1
ATOM 1349 C C . LEU B 1 15 ? 12.688 -20.188 -2.613 1 71.44 15 LEU B C 1
ATOM 1351 O O . LEU B 1 15 ? 12.688 -18.953 -2.723 1 71.44 15 LEU B O 1
ATOM 1355 N N . GLU B 1 16 ? 12.492 -20.828 -1.466 1 68.69 16 GLU B N 1
ATOM 1356 C CA . GLU B 1 16 ? 12.258 -20.094 -0.229 1 68.69 16 GLU B CA 1
ATOM 1357 C C . GLU B 1 16 ? 13.5 -19.312 0.189 1 68.69 16 GLU B C 1
ATOM 1359 O O . GLU B 1 16 ? 13.391 -18.156 0.62 1 68.69 16 GLU B O 1
ATOM 1364 N N . SER B 1 17 ? 14.562 -20 0.075 1 68.06 17 SER B N 1
ATOM 1365 C CA . SER B 1 17 ? 15.805 -19.375 0.522 1 68.06 17 SER B CA 1
ATOM 1366 C C . SER B 1 17 ? 16.141 -18.156 -0.335 1 68.06 17 SER B C 1
ATOM 1368 O O . SER B 1 17 ? 16.75 -17.188 0.149 1 68.06 17 SER B O 1
ATOM 1370 N N . ARG B 1 18 ? 15.734 -18.203 -1.495 1 66.12 18 ARG B N 1
ATOM 1371 C CA . ARG B 1 18 ? 16.031 -17.125 -2.422 1 66.12 18 ARG B CA 1
ATOM 1372 C C . ARG B 1 18 ? 14.961 -16.047 -2.369 1 66.12 18 ARG B C 1
ATOM 1374 O O . ARG B 1 18 ? 15.102 -14.992 -2.992 1 66.12 18 ARG B O 1
ATOM 1381 N N . GLY B 1 19 ? 13.945 -16.266 -1.579 1 69.44 19 GLY B N 1
ATOM 1382 C CA . GLY B 1 19 ? 12.836 -15.32 -1.541 1 69.44 19 GLY B CA 1
ATOM 1383 C C . GLY B 1 19 ? 11.969 -15.375 -2.779 1 69.44 19 GLY B C 1
ATOM 1384 O O . GLY B 1 19 ? 11.047 -14.57 -2.934 1 69.44 19 GLY B O 1
ATOM 1385 N N . ALA B 1 20 ? 12.336 -16.266 -3.693 1 75 20 ALA B N 1
ATOM 1386 C CA . ALA B 1 20 ? 11.656 -16.391 -4.98 1 75 20 ALA B CA 1
ATOM 1387 C C . ALA B 1 20 ? 10.297 -17.062 -4.824 1 75 20 ALA B C 1
ATOM 1389 O O . ALA B 1 20 ? 9.375 -16.812 -5.602 1 75 20 ALA B O 1
ATOM 1390 N N . LEU B 1 21 ? 10.211 -17.828 -3.791 1 77 21 LEU B N 1
ATOM 1391 C CA . LEU B 1 21 ? 8.961 -18.547 -3.584 1 77 21 LEU B CA 1
ATOM 1392 C C . LEU B 1 21 ? 7.801 -17.594 -3.365 1 77 21 LEU B C 1
ATOM 1394 O O . LEU B 1 21 ? 6.703 -17.812 -3.885 1 77 21 LEU B O 1
ATOM 1398 N N . GLY B 1 22 ? 8.094 -16.531 -2.598 1 78.5 22 GLY B N 1
ATOM 1399 C CA . GLY B 1 22 ? 7.039 -15.555 -2.369 1 78.5 22 GLY B CA 1
ATOM 1400 C C . GLY B 1 22 ? 6.543 -14.906 -3.645 1 78.5 22 GLY B C 1
ATOM 1401 O O . GLY B 1 22 ? 5.336 -14.766 -3.848 1 78.5 22 GLY B O 1
ATOM 1402 N N . GLU B 1 23 ? 7.473 -14.539 -4.453 1 81.75 23 GLU B N 1
ATOM 1403 C CA . GLU B 1 23 ? 7.125 -13.914 -5.723 1 81.75 23 GLU B CA 1
ATOM 1404 C C . GLU B 1 23 ? 6.359 -14.883 -6.621 1 81.75 23 GLU B C 1
ATOM 1406 O O . GLU B 1 23 ? 5.41 -14.484 -7.301 1 81.75 23 GLU B O 1
ATOM 1411 N N . ILE B 1 24 ? 6.754 -16.062 -6.656 1 79.31 24 ILE B N 1
ATOM 1412 C CA . ILE B 1 24 ? 6.082 -17.078 -7.461 1 79.31 24 ILE B CA 1
ATOM 1413 C C . ILE B 1 24 ? 4.66 -17.281 -6.949 1 79.31 24 ILE B C 1
ATOM 1415 O O . ILE B 1 24 ? 3.711 -17.344 -7.734 1 79.31 24 ILE B O 1
ATOM 1419 N N . LYS B 1 25 ? 4.578 -17.391 -5.676 1 77.62 25 LYS B N 1
ATOM 1420 C CA . LYS B 1 25 ? 3.254 -17.531 -5.082 1 77.62 25 LYS B CA 1
ATOM 1421 C C . LYS B 1 25 ? 2.359 -16.344 -5.434 1 77.62 25 LYS B C 1
ATOM 1423 O O . LYS B 1 25 ? 1.195 -16.531 -5.797 1 77.62 25 LYS B O 1
ATOM 1428 N N . ALA B 1 26 ? 2.881 -15.203 -5.32 1 82.56 26 ALA B N 1
ATOM 1429 C CA . ALA B 1 26 ? 2.131 -13.992 -5.648 1 82.56 26 ALA B CA 1
ATOM 1430 C C . ALA B 1 26 ? 1.671 -14.016 -7.102 1 82.56 26 ALA B C 1
ATOM 1432 O O . ALA B 1 26 ? 0.527 -13.664 -7.402 1 82.56 26 ALA B O 1
ATOM 1433 N N . ARG B 1 27 ? 2.555 -14.375 -7.914 1 81.38 27 ARG B N 1
ATOM 1434 C CA . ARG B 1 27 ? 2.242 -14.414 -9.336 1 81.38 27 ARG B CA 1
ATOM 1435 C C . ARG B 1 27 ? 1.133 -15.422 -9.625 1 81.38 27 ARG B C 1
ATOM 1437 O O . ARG B 1 27 ? 0.205 -15.133 -10.383 1 81.38 27 ARG B O 1
ATOM 1444 N N . ILE B 1 28 ? 1.197 -16.562 -9.125 1 76.25 28 ILE B N 1
ATOM 1445 C CA . ILE B 1 28 ? 0.19 -17.609 -9.305 1 76.25 28 ILE B CA 1
ATOM 1446 C C . ILE B 1 28 ? -1.158 -17.109 -8.789 1 76.25 28 ILE B C 1
ATOM 1448 O O . ILE B 1 28 ? -2.178 -17.234 -9.469 1 76.25 28 ILE B O 1
ATOM 1452 N N . ARG B 1 29 ? -1.176 -16.547 -7.57 1 75.94 29 ARG B N 1
ATOM 1453 C CA . ARG B 1 29 ? -2.408 -16.031 -6.996 1 75.94 29 ARG B CA 1
ATOM 1454 C C . ARG B 1 29 ? -3.014 -14.953 -7.891 1 75.94 29 ARG B C 1
ATOM 1456 O O . ARG B 1 29 ? -4.227 -14.938 -8.117 1 75.94 29 ARG B O 1
ATOM 1463 N N . ALA B 1 30 ? -2.184 -14.102 -8.375 1 81.31 30 ALA B N 1
ATOM 1464 C CA . ALA B 1 30 ? -2.66 -13.055 -9.273 1 81.31 30 ALA B CA 1
ATOM 1465 C C . ALA B 1 30 ? -3.291 -13.648 -10.531 1 81.31 30 ALA B C 1
ATOM 1467 O O . ALA B 1 30 ? -4.328 -13.164 -11 1 81.31 30 ALA B O 1
ATOM 1468 N N . GLN B 1 31 ? -2.697 -14.641 -11.086 1 76 31 GLN B N 1
ATOM 1469 C CA . GLN B 1 31 ? -3.195 -15.289 -12.305 1 76 31 GLN B CA 1
ATOM 1470 C C . GLN B 1 31 ? -4.523 -15.992 -12.047 1 76 31 GLN B C 1
ATOM 1472 O O . GLN B 1 31 ? -5.441 -15.914 -12.859 1 76 31 GLN B O 1
ATOM 1477 N N . VAL B 1 32 ? -4.562 -16.656 -10.992 1 75.94 32 VAL B N 1
ATOM 1478 C CA . VAL B 1 32 ? -5.797 -17.328 -10.609 1 75.94 32 VAL B CA 1
ATOM 1479 C C . VAL B 1 32 ? -6.91 -16.297 -10.414 1 75.94 32 VAL B C 1
ATOM 1481 O O . VAL B 1 32 ? -8.031 -16.5 -10.898 1 75.94 32 VAL B O 1
ATOM 1484 N N . PHE B 1 33 ? -6.621 -15.25 -9.664 1 74.44 33 PHE B N 1
ATOM 1485 C CA . PHE B 1 33 ? -7.617 -14.211 -9.438 1 74.44 33 PHE B CA 1
ATOM 1486 C C . PHE B 1 33 ? -8.109 -13.625 -10.758 1 74.44 33 PHE B C 1
ATOM 1488 O O . PHE B 1 33 ? -9.312 -13.43 -10.945 1 74.44 33 PHE B O 1
ATOM 1495 N N . SER B 1 34 ? -7.176 -13.352 -11.602 1 73.12 34 SER B N 1
ATOM 1496 C CA . SER B 1 34 ? -7.516 -12.773 -12.898 1 73.12 34 SER B CA 1
ATOM 1497 C C . SER B 1 34 ? -8.391 -13.719 -13.711 1 73.12 34 SER B C 1
ATOM 1499 O O . SER B 1 34 ? -9.312 -13.281 -14.398 1 73.12 34 SER B O 1
ATOM 1501 N N . ALA B 1 35 ? -8.141 -14.898 -13.648 1 70.12 35 ALA B N 1
ATOM 1502 C CA . ALA B 1 35 ? -8.875 -15.898 -14.406 1 70.12 35 ALA B CA 1
ATOM 1503 C C . ALA B 1 35 ? -10.305 -16.047 -13.883 1 70.12 35 ALA B C 1
ATOM 1505 O O . ALA B 1 35 ? -11.227 -16.359 -14.641 1 70.12 35 ALA B O 1
ATOM 1506 N N . LEU B 1 36 ? -10.461 -15.859 -12.633 1 70.69 36 LEU B N 1
ATOM 1507 C CA . LEU B 1 36 ? -11.766 -16.047 -12 1 70.69 36 LEU B CA 1
ATOM 1508 C C . LEU B 1 36 ? -12.57 -14.75 -12.023 1 70.69 36 LEU B C 1
ATOM 1510 O O . LEU B 1 36 ? -13.797 -14.781 -11.922 1 70.69 36 LEU B O 1
ATOM 1514 N N . ASP B 1 37 ? -11.836 -13.664 -11.719 1 65.5 37 ASP B N 1
ATOM 1515 C CA . ASP B 1 37 ? -12.508 -12.367 -11.664 1 65.5 37 ASP B CA 1
ATOM 1516 C C . ASP B 1 37 ? -13.312 -12.109 -12.938 1 65.5 37 ASP B C 1
ATOM 1518 O O . ASP B 1 37 ? -12.75 -12.031 -14.031 1 65.5 37 ASP B O 1
ATOM 1522 N N . ASP B 1 38 ? -14.406 -12.758 -12.891 1 58.03 38 ASP B N 1
ATOM 1523 C CA . ASP B 1 38 ? -15.383 -12.469 -13.938 1 58.03 38 ASP B CA 1
ATOM 1524 C C . ASP B 1 38 ? -15.758 -10.992 -13.953 1 58.03 38 ASP B C 1
ATOM 1526 O O . ASP B 1 38 ? -16.25 -10.453 -12.961 1 58.03 38 ASP B O 1
ATOM 1530 N N . GLN B 1 39 ? -14.969 -10.148 -14.602 1 56.41 39 GLN B N 1
ATOM 1531 C CA . GLN B 1 39 ? -15.227 -8.727 -14.82 1 56.41 39 GLN B CA 1
ATOM 1532 C C . GLN B 1 39 ? -16.719 -8.43 -14.852 1 56.41 39 GLN B C 1
ATOM 1534 O O . GLN B 1 39 ? -17.125 -7.27 -14.828 1 56.41 39 GLN B O 1
ATOM 1539 N N . SER B 1 40 ? -17.484 -9.555 -14.727 1 54.53 40 SER B N 1
ATOM 1540 C CA . SER B 1 40 ? -18.875 -9.328 -15.07 1 54.53 40 SER B CA 1
ATOM 1541 C C . SER B 1 40 ? -19.672 -8.797 -13.875 1 54.53 40 SER B C 1
ATOM 1543 O O . SER B 1 40 ? -20.797 -8.352 -14.016 1 54.53 40 SER B O 1
ATOM 1545 N N . GLU B 1 41 ? -19.188 -9.039 -12.656 1 62.31 41 GLU B N 1
ATOM 1546 C CA . GLU B 1 41 ? -20.078 -8.602 -11.594 1 62.31 41 GLU B CA 1
ATOM 1547 C C . GLU B 1 41 ? -19.953 -7.109 -11.336 1 62.31 41 GLU B C 1
ATOM 1549 O O . GLU B 1 41 ? -18.875 -6.535 -11.508 1 62.31 41 GLU B O 1
ATOM 1554 N N . MET B 1 42 ? -20.984 -6.398 -11.477 1 70.69 42 MET B N 1
ATOM 1555 C CA . MET B 1 42 ? -21.062 -4.965 -11.227 1 70.69 42 MET B CA 1
ATOM 1556 C C . MET B 1 42 ? -20.578 -4.629 -9.82 1 70.69 42 MET B C 1
ATOM 1558 O O . MET B 1 42 ? -21.125 -5.125 -8.828 1 70.69 42 MET B O 1
ATOM 1562 N N . LYS B 1 43 ? -19.391 -4.234 -9.625 1 79.31 43 LYS B N 1
ATOM 1563 C CA . LYS B 1 43 ? -18.859 -3.775 -8.344 1 79.31 43 LYS B CA 1
ATOM 1564 C C . LYS B 1 43 ? -19.359 -2.369 -8.016 1 79.31 43 LYS B C 1
ATOM 1566 O O . LYS B 1 43 ? -19.531 -1.541 -8.914 1 79.31 43 LYS B O 1
ATOM 1571 N N . PRO B 1 44 ? -19.75 -2.205 -6.711 1 84.44 44 PRO B N 1
ATOM 1572 C CA . PRO B 1 44 ? -20.172 -0.852 -6.328 1 84.44 44 PRO B CA 1
ATOM 1573 C C . PRO B 1 44 ? -19.109 0.202 -6.652 1 84.44 44 PRO B C 1
ATOM 1575 O O . PRO B 1 44 ? -17.922 -0.109 -6.703 1 84.44 44 PRO B O 1
ATOM 1578 N N . PRO B 1 45 ? -19.625 1.335 -6.867 1 90.12 45 PRO B N 1
ATOM 1579 C CA . PRO B 1 45 ? -18.672 2.412 -7.141 1 90.12 45 PRO B CA 1
ATOM 1580 C C . PRO B 1 45 ? -17.75 2.693 -5.961 1 90.12 45 PRO B C 1
ATOM 1582 O O . PRO B 1 45 ? -18.156 2.6 -4.805 1 90.12 45 PRO B O 1
ATOM 1585 N N . ILE B 1 46 ? -16.578 2.961 -6.254 1 93.44 46 ILE B N 1
ATOM 1586 C CA . ILE B 1 46 ? -15.57 3.295 -5.262 1 93.44 46 ILE B CA 1
ATOM 1587 C C . ILE B 1 46 ? -15.648 4.781 -4.926 1 93.44 46 ILE B C 1
ATOM 1589 O O . ILE B 1 46 ? -15.797 5.621 -5.816 1 93.44 46 ILE B O 1
ATOM 1593 N N . SER B 1 47 ? -15.648 5.148 -3.588 1 95 47 SER B N 1
ATOM 1594 C CA . SER B 1 47 ? -15.664 6.555 -3.195 1 95 47 SER B CA 1
ATOM 1595 C C . SER B 1 47 ? -14.453 7.293 -3.762 1 95 47 SER B C 1
ATOM 1597 O O . SER B 1 47 ? -13.406 6.691 -3.992 1 95 47 SER B O 1
ATOM 1599 N N . ASN B 1 48 ? -14.578 8.547 -4.027 1 94.19 48 ASN B N 1
ATOM 1600 C CA . ASN B 1 48 ? -13.484 9.367 -4.543 1 94.19 48 ASN B CA 1
ATOM 1601 C C . ASN B 1 48 ? -12.242 9.273 -3.656 1 94.19 48 ASN B C 1
ATOM 1603 O O . ASN B 1 48 ? -11.117 9.195 -4.156 1 94.19 48 ASN B O 1
ATOM 1607 N N . GLU B 1 49 ? -12.5 9.312 -2.383 1 94.75 49 GLU B N 1
ATOM 1608 C CA . GLU B 1 49 ? -11.391 9.219 -1.429 1 94.75 49 GLU B CA 1
ATOM 1609 C C . GLU B 1 49 ? -10.656 7.895 -1.568 1 94.75 49 GLU B C 1
ATOM 1611 O O . GLU B 1 49 ? -9.422 7.859 -1.561 1 94.75 49 GLU B O 1
ATOM 1616 N N . ASN B 1 50 ? -11.398 6.883 -1.724 1 97.5 50 ASN B N 1
ATOM 1617 C CA . ASN B 1 50 ? -10.781 5.57 -1.882 1 97.5 50 ASN B CA 1
ATOM 1618 C C . ASN B 1 50 ? -10.047 5.449 -3.215 1 97.5 50 ASN B C 1
ATOM 1620 O O . ASN B 1 50 ? -8.984 4.836 -3.289 1 97.5 50 ASN B O 1
ATOM 1624 N N . VAL B 1 51 ? -10.641 5.984 -4.23 1 97.56 51 VAL B N 1
ATOM 1625 C CA . VAL B 1 51 ? -9.969 5.957 -5.527 1 97.56 51 VAL B CA 1
ATOM 1626 C C . VAL B 1 51 ? -8.602 6.633 -5.418 1 97.56 51 VAL B C 1
ATOM 1628 O O . VAL B 1 51 ? -7.602 6.105 -5.906 1 97.56 51 VAL B O 1
ATOM 1631 N N . LEU B 1 52 ? -8.594 7.758 -4.785 1 97.19 52 LEU B N 1
ATOM 1632 C CA . LEU B 1 52 ? -7.352 8.492 -4.602 1 97.19 52 LEU B CA 1
ATOM 1633 C C . LEU B 1 52 ? -6.32 7.645 -3.867 1 97.19 52 LEU B C 1
ATOM 1635 O O . LEU B 1 52 ? -5.176 7.527 -4.309 1 97.19 52 LEU B O 1
ATOM 1639 N N . ILE B 1 53 ? -6.719 7.031 -2.797 1 98.19 53 ILE B N 1
ATOM 1640 C CA . ILE B 1 53 ? -5.816 6.234 -1.973 1 98.19 53 ILE B CA 1
ATOM 1641 C C . ILE B 1 53 ? -5.355 5.004 -2.754 1 98.19 53 ILE B C 1
ATOM 1643 O O . ILE B 1 53 ? -4.172 4.664 -2.742 1 98.19 53 ILE B O 1
ATOM 1647 N N . TYR B 1 54 ? -6.262 4.336 -3.494 1 98.31 54 TYR B N 1
ATOM 1648 C CA . TYR B 1 54 ? -5.891 3.186 -4.312 1 98.31 54 TYR B CA 1
ATOM 1649 C C . TYR B 1 54 ? -4.844 3.572 -5.352 1 98.31 54 TYR B C 1
ATOM 1651 O O . TYR B 1 54 ? -3.91 2.812 -5.617 1 98.31 54 TYR B O 1
ATOM 1659 N N . GLU B 1 55 ? -5.027 4.719 -5.902 1 98.38 55 GLU B N 1
ATOM 1660 C CA . GLU B 1 55 ? -4.09 5.164 -6.93 1 98.38 55 GLU B CA 1
ATOM 1661 C C . GLU B 1 55 ? -2.729 5.504 -6.324 1 98.38 55 GLU B C 1
ATOM 1663 O O . GLU B 1 55 ? -1.69 5.27 -6.945 1 98.38 55 GLU B O 1
ATOM 1668 N N . LEU B 1 56 ? -2.752 6.051 -5.145 1 98.06 56 LEU B N 1
ATOM 1669 C CA . LEU B 1 56 ? -1.502 6.277 -4.426 1 98.06 56 LEU B CA 1
ATOM 1670 C C . LEU B 1 56 ? -0.797 4.953 -4.137 1 98.06 56 LEU B C 1
ATOM 1672 O O . LEU B 1 56 ? 0.421 4.848 -4.293 1 98.06 56 LEU B O 1
ATOM 1676 N N . ILE B 1 57 ? -1.561 3.973 -3.727 1 98.69 57 ILE B N 1
ATOM 1677 C CA . ILE B 1 57 ? -1.039 2.641 -3.438 1 98.69 57 ILE B CA 1
ATOM 1678 C C . ILE B 1 57 ? -0.485 2.014 -4.715 1 98.69 57 ILE B C 1
ATOM 1680 O O . ILE B 1 57 ? 0.619 1.464 -4.719 1 98.69 57 ILE B O 1
ATOM 1684 N N . ARG B 1 58 ? -1.278 2.15 -5.762 1 98.19 58 ARG B N 1
ATOM 1685 C CA . ARG B 1 58 ? -0.85 1.614 -7.047 1 98.19 58 ARG B CA 1
ATOM 1686 C C . ARG B 1 58 ? 0.488 2.211 -7.473 1 98.19 58 ARG B C 1
ATOM 1688 O O . ARG B 1 58 ? 1.388 1.487 -7.902 1 98.19 58 ARG B O 1
ATOM 1695 N N . GLU B 1 59 ? 0.686 3.496 -7.355 1 97.62 59 GLU B N 1
ATOM 1696 C CA . GLU B 1 59 ? 1.949 4.16 -7.66 1 97.62 59 GLU B CA 1
ATOM 1697 C C . GLU B 1 59 ? 3.088 3.588 -6.82 1 97.62 59 GLU B C 1
ATOM 1699 O O . GLU B 1 59 ? 4.168 3.305 -7.344 1 97.62 59 GLU B O 1
ATOM 1704 N N . PHE B 1 60 ? 2.871 3.439 -5.559 1 98.12 60 PHE B N 1
ATOM 1705 C CA . PHE B 1 60 ? 3.861 2.93 -4.621 1 98.12 60 PHE B CA 1
ATOM 1706 C C . PHE B 1 60 ? 4.254 1.499 -4.973 1 98.12 60 PHE B C 1
ATOM 1708 O O . PHE B 1 60 ? 5.441 1.166 -5 1 98.12 60 PHE B O 1
ATOM 1715 N N . LEU B 1 61 ? 3.273 0.684 -5.23 1 97.94 61 LEU B N 1
ATOM 1716 C CA . LEU B 1 61 ? 3.512 -0.721 -5.539 1 97.94 61 LEU B CA 1
ATOM 1717 C C . LEU B 1 61 ? 4.32 -0.865 -6.824 1 97.94 61 LEU B C 1
ATOM 1719 O O . LEU B 1 61 ? 5.262 -1.658 -6.887 1 97.94 61 LEU B O 1
ATOM 1723 N N . GLU B 1 62 ? 3.977 -0.095 -7.82 1 96.06 62 GLU B N 1
ATOM 1724 C CA . GLU B 1 62 ? 4.688 -0.158 -9.094 1 96.06 62 GLU B CA 1
ATOM 1725 C C . GLU B 1 62 ? 6.133 0.309 -8.945 1 96.06 62 GLU B C 1
ATOM 1727 O O . GLU B 1 62 ? 7.051 -0.31 -9.484 1 96.06 62 GLU B O 1
ATOM 1732 N N . PHE B 1 63 ? 6.32 1.309 -8.211 1 96.44 63 PHE B N 1
ATOM 1733 C CA . PHE B 1 63 ? 7.656 1.843 -7.973 1 96.44 63 PHE B CA 1
ATOM 1734 C C . PHE B 1 63 ? 8.523 0.819 -7.25 1 96.44 63 PHE B C 1
ATOM 1736 O O . PHE B 1 63 ? 9.727 0.726 -7.512 1 96.44 63 PHE B O 1
ATOM 1743 N N . ASN B 1 64 ? 7.926 0.062 -6.375 1 95.19 64 ASN B N 1
ATOM 1744 C CA . ASN B 1 64 ? 8.672 -0.896 -5.566 1 95.19 64 ASN B CA 1
ATOM 1745 C C . ASN B 1 64 ? 8.617 -2.297 -6.168 1 95.19 64 ASN B C 1
ATOM 1747 O O . ASN B 1 64 ? 8.828 -3.287 -5.465 1 95.19 64 ASN B O 1
ATOM 1751 N N . ASN B 1 65 ? 8.227 -2.43 -7.387 1 92.81 65 ASN B N 1
ATOM 1752 C CA . ASN B 1 65 ? 8.258 -3.65 -8.18 1 92.81 65 ASN B CA 1
ATOM 1753 C C . ASN B 1 65 ? 7.332 -4.723 -7.613 1 92.81 65 ASN B C 1
ATOM 1755 O O . ASN B 1 65 ? 7.672 -5.906 -7.617 1 92.81 65 ASN B O 1
ATOM 1759 N N . CYS B 1 66 ? 6.234 -4.25 -7.035 1 93.38 66 CYS B N 1
ATOM 1760 C CA . CYS B 1 66 ? 5.184 -5.156 -6.59 1 93.38 66 CYS B CA 1
ATOM 1761 C C . CYS B 1 66 ? 4.09 -5.281 -7.645 1 93.38 66 CYS B C 1
ATOM 1763 O O . CYS B 1 66 ? 2.928 -4.961 -7.383 1 93.38 66 CYS B O 1
ATOM 1765 N N . LYS B 1 67 ? 4.43 -5.871 -8.758 1 93.06 67 LYS B N 1
ATOM 1766 C CA . LYS B 1 67 ? 3.59 -5.836 -9.953 1 93.06 67 LYS B CA 1
ATOM 1767 C C . LYS B 1 67 ? 2.41 -6.797 -9.82 1 93.06 67 LYS B C 1
ATOM 1769 O O . LYS B 1 67 ? 1.312 -6.512 -10.305 1 93.06 67 LYS B O 1
ATOM 1774 N N . TYR B 1 68 ? 2.613 -7.918 -9.203 1 89 68 TYR B N 1
ATOM 1775 C CA . TYR B 1 68 ? 1.519 -8.867 -9.055 1 89 68 TYR B CA 1
ATOM 1776 C C . TYR B 1 68 ? 0.465 -8.344 -8.086 1 89 68 TYR B C 1
ATOM 1778 O O . TYR B 1 68 ? -0.735 -8.484 -8.336 1 89 68 TYR B O 1
ATOM 1786 N N . THR B 1 69 ? 0.951 -7.734 -6.98 1 94.06 69 THR B N 1
ATOM 1787 C CA . THR B 1 69 ? 0.035 -7.094 -6.043 1 94.06 69 THR B CA 1
ATOM 1788 C C . THR B 1 69 ? -0.78 -6.008 -6.738 1 94.06 69 THR B C 1
ATOM 1790 O O . THR B 1 69 ? -2 -5.941 -6.574 1 94.06 69 THR B O 1
ATOM 1793 N N . SER B 1 70 ? -0.099 -5.227 -7.566 1 96.06 70 SER B N 1
ATOM 1794 C CA . SER B 1 70 ? -0.774 -4.148 -8.281 1 96.06 70 SER B CA 1
ATOM 1795 C C . SER B 1 70 ? -1.828 -4.691 -9.242 1 96.06 70 SER B C 1
ATOM 1797 O O . SER B 1 70 ? -2.93 -4.148 -9.336 1 96.06 70 SER B O 1
ATOM 1799 N N . SER B 1 71 ? -1.535 -5.715 -9.859 1 91.5 71 SER B N 1
ATOM 1800 C CA . SER B 1 71 ? -2.461 -6.328 -10.812 1 91.5 71 SER B CA 1
ATOM 1801 C C . SER B 1 71 ? -3.709 -6.848 -10.102 1 91.5 71 SER B C 1
ATOM 1803 O O . SER B 1 71 ? -4.828 -6.637 -10.578 1 91.5 71 SER B O 1
ATOM 1805 N N . VAL B 1 72 ? -3.572 -7.508 -9.039 1 91.44 72 VAL B N 1
ATOM 1806 C CA . VAL B 1 72 ? -4.699 -8.047 -8.281 1 91.44 72 VAL B CA 1
ATOM 1807 C C . VAL B 1 72 ? -5.527 -6.902 -7.703 1 91.44 72 VAL B C 1
ATOM 1809 O O . VAL B 1 72 ? -6.758 -6.973 -7.668 1 91.44 72 VAL B O 1
ATOM 1812 N N . LEU B 1 73 ? -4.855 -5.848 -7.262 1 94.44 73 LEU B N 1
ATOM 1813 C CA . LEU B 1 73 ? -5.551 -4.684 -6.723 1 94.44 73 LEU B CA 1
ATOM 1814 C C . LEU B 1 73 ? -6.539 -4.121 -7.734 1 94.44 73 LEU B C 1
ATOM 1816 O O . LEU B 1 73 ? -7.707 -3.893 -7.406 1 94.44 73 LEU B O 1
ATOM 1820 N N . VAL B 1 74 ? -6.09 -3.953 -8.961 1 92.56 74 VAL B N 1
ATOM 1821 C CA . VAL B 1 74 ? -6.93 -3.398 -10.016 1 92.56 74 VAL B CA 1
ATOM 1822 C C . VAL B 1 74 ? -8.109 -4.332 -10.289 1 92.56 74 VAL B C 1
ATOM 1824 O O . VAL B 1 74 ? -9.25 -3.885 -10.383 1 92.56 74 VAL B O 1
ATOM 1827 N N . SER B 1 75 ? -7.855 -5.512 -10.312 1 86.38 75 SER B N 1
ATOM 1828 C CA . SER B 1 75 ? -8.898 -6.496 -10.602 1 86.38 75 SER B CA 1
ATOM 1829 C C . SER B 1 75 ? -9.891 -6.598 -9.453 1 86.38 75 SER B C 1
ATOM 1831 O O . SER B 1 75 ? -11.102 -6.66 -9.68 1 86.38 75 SER B O 1
ATOM 1833 N N . GLU B 1 76 ? -9.391 -6.574 -8.25 1 87.5 76 GLU B N 1
ATOM 1834 C CA . GLU B 1 76 ? -10.219 -6.781 -7.066 1 87.5 76 GLU B CA 1
ATOM 1835 C C . GLU B 1 76 ? -11.109 -5.57 -6.793 1 87.5 76 GLU B C 1
ATOM 1837 O O . GLU B 1 76 ? -12.227 -5.711 -6.309 1 87.5 76 GLU B O 1
ATOM 1842 N N . THR B 1 77 ? -10.664 -4.441 -7.059 1 90.44 77 THR B N 1
ATOM 1843 C CA . THR B 1 77 ? -11.391 -3.211 -6.742 1 90.44 77 THR B CA 1
ATOM 1844 C C . THR B 1 77 ? -12.234 -2.764 -7.93 1 90.44 77 THR B C 1
ATOM 1846 O O . THR B 1 77 ? -13.195 -2.002 -7.762 1 90.44 77 THR B O 1
ATOM 1849 N N . GLY B 1 78 ? -11.805 -3.205 -9.117 1 88.62 78 GLY B N 1
ATOM 1850 C CA . GLY B 1 78 ? -12.469 -2.744 -10.328 1 88.62 78 GLY B CA 1
ATOM 1851 C C . GLY B 1 78 ? -11.977 -1.39 -10.805 1 88.62 78 GLY B C 1
ATOM 1852 O O . GLY B 1 78 ? -12.633 -0.728 -11.602 1 88.62 78 GLY B O 1
ATOM 1853 N N . LEU B 1 79 ? -10.812 -0.992 -10.289 1 91.69 79 LEU B N 1
ATOM 1854 C CA . LEU B 1 79 ? -10.195 0.238 -10.766 1 91.69 79 LEU B CA 1
ATOM 1855 C C . LEU B 1 79 ? -9.922 0.164 -12.266 1 91.69 79 LEU B C 1
ATOM 1857 O O . LEU B 1 79 ? -9.719 -0.922 -12.812 1 91.69 79 LEU B O 1
ATOM 1861 N N . PRO B 1 80 ? -10.016 1.349 -12.914 1 92.06 80 PRO B N 1
ATOM 1862 C CA . PRO B 1 80 ? -9.609 1.351 -14.32 1 92.06 80 PRO B CA 1
ATOM 1863 C C . PRO B 1 80 ? -8.195 0.818 -14.531 1 92.06 80 PRO B C 1
ATOM 1865 O O . PRO B 1 80 ? -7.309 1.072 -13.711 1 92.06 80 PRO B O 1
ATOM 1868 N N . LYS B 1 81 ? -7.973 0.138 -15.617 1 91.06 81 LYS B N 1
ATOM 1869 C CA . LYS B 1 81 ? -6.668 -0.442 -15.914 1 91.06 81 LYS B CA 1
ATOM 1870 C C . LYS B 1 81 ? -5.613 0.645 -16.094 1 91.06 81 LYS B C 1
ATOM 1872 O O . LYS B 1 81 ? -4.445 0.45 -15.742 1 91.06 81 LYS B O 1
ATOM 1877 N N . VAL B 1 82 ? -6.039 1.762 -16.609 1 95.38 82 VAL B N 1
ATOM 1878 C CA . VAL B 1 82 ? -5.137 2.896 -16.766 1 95.38 82 VAL B CA 1
ATOM 1879 C C . VAL B 1 82 ? -5.133 3.74 -15.5 1 95.38 82 VAL B C 1
ATOM 1881 O O . VAL B 1 82 ? -6.176 4.234 -15.07 1 95.38 82 VAL B O 1
ATOM 1884 N N . PRO B 1 83 ? -4.004 3.842 -14.859 1 96.12 83 PRO B N 1
ATOM 1885 C CA . PRO B 1 83 ? -3.941 4.637 -13.633 1 96.12 83 PRO B CA 1
ATOM 1886 C C . PRO B 1 83 ? -4.289 6.105 -13.859 1 96.12 83 PRO B C 1
ATOM 1888 O O . PRO B 1 83 ? -4.168 6.605 -14.977 1 96.12 83 PRO B O 1
ATOM 1891 N N . LEU B 1 84 ? -4.738 6.746 -12.789 1 95.69 84 LEU B N 1
ATOM 1892 C CA . LEU B 1 84 ? -4.902 8.195 -12.844 1 95.69 84 LEU B CA 1
ATOM 1893 C C . LEU B 1 84 ? -3.557 8.883 -13.062 1 95.69 84 LEU B C 1
ATOM 1895 O O . LEU B 1 84 ? -2.525 8.406 -12.586 1 95.69 84 LEU B O 1
ATOM 1899 N N . ASP B 1 85 ? -3.676 9.875 -13.711 1 94.62 85 ASP B N 1
ATOM 1900 C CA . ASP B 1 85 ? -2.484 10.68 -13.945 1 94.62 85 ASP B CA 1
ATOM 1901 C C . ASP B 1 85 ? -1.896 11.188 -12.633 1 94.62 85 ASP B C 1
ATOM 1903 O O . ASP B 1 85 ? -2.633 11.609 -11.734 1 94.62 85 ASP B O 1
ATOM 1907 N N . ARG B 1 86 ? -0.583 11.172 -12.609 1 92.31 86 ARG B N 1
ATOM 1908 C CA . ARG B 1 86 ? 0.098 11.609 -11.398 1 92.31 86 ARG B CA 1
ATOM 1909 C C . ARG B 1 86 ? -0.231 13.062 -11.078 1 92.31 86 ARG B C 1
ATOM 1911 O O . ARG B 1 86 ? -0.338 13.438 -9.914 1 92.31 86 ARG B O 1
ATOM 1918 N N . ASP B 1 87 ? -0.334 13.875 -12.117 1 92.25 87 ASP B N 1
ATOM 1919 C CA . ASP B 1 87 ? -0.676 15.281 -11.922 1 92.25 87 ASP B CA 1
ATOM 1920 C C . ASP B 1 87 ? -2.035 15.43 -11.242 1 92.25 87 ASP B C 1
ATOM 1922 O O . ASP B 1 87 ? -2.242 16.344 -10.453 1 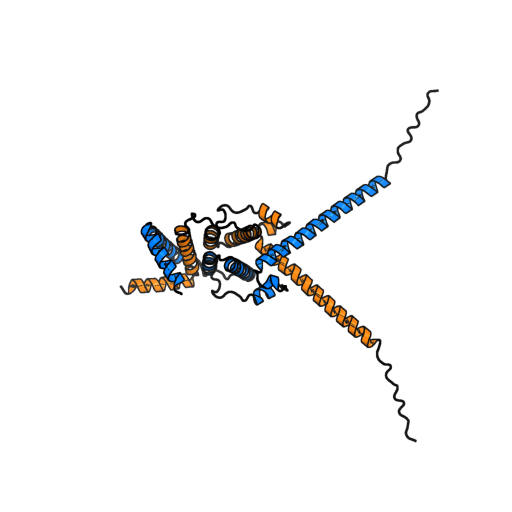92.25 87 ASP B O 1
ATOM 1926 N N . PHE B 1 88 ? -2.881 14.633 -11.633 1 94.06 88 PHE B N 1
ATOM 1927 C CA . PHE B 1 88 ? -4.188 14.648 -10.984 1 94.06 88 PHE B CA 1
ATOM 1928 C C . PHE B 1 88 ? -4.059 14.367 -9.492 1 94.06 88 PHE B C 1
ATOM 1930 O O . PHE B 1 88 ? -4.672 15.047 -8.672 1 94.06 88 PHE B O 1
ATOM 1937 N N . LEU B 1 89 ? -3.318 13.32 -9.18 1 94.56 89 LEU B N 1
ATOM 1938 C CA . LEU B 1 89 ? -3.125 12.961 -7.777 1 94.56 89 LEU B CA 1
ATOM 1939 C C . LEU B 1 89 ? -2.508 14.109 -7 1 94.56 89 LEU B C 1
ATOM 1941 O O . LEU B 1 89 ? -2.959 14.438 -5.898 1 94.56 89 LEU B O 1
ATOM 1945 N N . ARG B 1 90 ? -1.535 14.703 -7.574 1 92.19 90 ARG B N 1
ATOM 1946 C CA . ARG B 1 90 ? -0.86 15.844 -6.953 1 92.19 90 ARG B CA 1
ATOM 1947 C C . ARG B 1 90 ? -1.834 16.984 -6.703 1 92.19 90 ARG B C 1
ATOM 1949 O O . ARG B 1 90 ? -1.821 17.594 -5.633 1 92.19 90 ARG B O 1
ATOM 1956 N N . ASN B 1 91 ? -2.607 17.297 -7.695 1 91.94 91 ASN B N 1
ATOM 1957 C CA . ASN B 1 91 ? -3.576 18.375 -7.594 1 91.94 91 ASN B CA 1
ATOM 1958 C C . ASN B 1 91 ? -4.617 18.094 -6.512 1 91.94 91 ASN B C 1
ATOM 1960 O O . ASN B 1 91 ? -4.984 19 -5.754 1 91.94 91 ASN B O 1
ATOM 1964 N N . GLU B 1 92 ? -5.059 16.859 -6.477 1 92.5 92 GLU B N 1
ATOM 1965 C CA . GLU B 1 92 ? -6.043 16.469 -5.469 1 92.5 92 GLU B CA 1
ATOM 1966 C C . GLU B 1 92 ? -5.477 16.625 -4.059 1 92.5 92 GLU B C 1
ATOM 1968 O O . GLU B 1 92 ? -6.215 16.938 -3.121 1 92.5 92 GLU B O 1
ATOM 1973 N N . LEU B 1 93 ? -4.211 16.422 -3.945 1 92.19 93 LEU B N 1
ATOM 1974 C CA . LEU B 1 93 ? -3.553 16.5 -2.646 1 92.19 93 LEU B CA 1
ATOM 1975 C C . LEU B 1 93 ? -2.996 17.906 -2.4 1 92.19 93 LEU B C 1
ATOM 1977 O O . LEU B 1 93 ? -2.469 18.188 -1.323 1 92.19 93 LEU B O 1
ATOM 1981 N N . ASN B 1 94 ? -3.104 18.766 -3.377 1 86.5 94 ASN B N 1
ATOM 1982 C CA . ASN B 1 94 ? -2.598 20.141 -3.311 1 86.5 94 ASN B CA 1
ATOM 1983 C C . ASN B 1 94 ? -1.108 20.172 -2.977 1 86.5 94 ASN B C 1
ATOM 1985 O O . ASN B 1 94 ? -0.678 20.938 -2.113 1 86.5 94 ASN B O 1
ATOM 1989 N N . VAL B 1 95 ? -0.401 19.297 -3.582 1 82.62 95 VAL B N 1
ATOM 1990 C CA . VAL B 1 95 ? 1.027 19.172 -3.309 1 82.62 95 VAL B CA 1
ATOM 1991 C C . VAL B 1 95 ? 1.82 20.016 -4.305 1 82.62 95 VAL B C 1
ATOM 1993 O O . VAL B 1 95 ? 1.539 20 -5.504 1 82.62 95 VAL B O 1
ATOM 1996 N N . VAL B 1 96 ? 2.615 20.781 -3.742 1 74.25 96 VAL B N 1
ATOM 1997 C CA . VAL B 1 96 ? 3.674 21.406 -4.535 1 74.25 96 VAL B CA 1
ATOM 1998 C C . VAL B 1 96 ? 4.988 20.656 -4.312 1 74.25 96 VAL B C 1
ATOM 2000 O O . VAL B 1 96 ? 5.504 20.609 -3.191 1 74.25 96 VAL B O 1
ATOM 2003 N N . GLU B 1 97 ? 5.32 19.906 -5.188 1 69.75 97 GLU B N 1
ATOM 2004 C CA . GLU B 1 97 ? 6.461 19.016 -5.02 1 69.75 97 GLU B CA 1
ATOM 2005 C C . GLU B 1 97 ? 7.734 19.625 -5.586 1 69.75 97 GLU B C 1
ATOM 2007 O O . GLU B 1 97 ? 7.707 20.25 -6.648 1 69.75 97 GLU B O 1
ATOM 2012 N N . ASP B 1 98 ? 8.688 19.406 -4.742 1 73.12 98 ASP B N 1
ATOM 2013 C CA . ASP B 1 98 ? 10.008 19.719 -5.289 1 73.12 98 ASP B CA 1
ATOM 2014 C C . ASP B 1 98 ? 10.453 18.641 -6.273 1 73.12 98 ASP B C 1
ATOM 2016 O O . ASP B 1 98 ? 9.844 17.562 -6.352 1 73.12 98 ASP B O 1
ATOM 2020 N N . ALA B 1 99 ? 11.484 18.953 -7.012 1 70.69 99 ALA B N 1
ATOM 2021 C CA . ALA B 1 99 ? 11.961 18.109 -8.109 1 70.69 99 ALA B CA 1
ATOM 2022 C C . ALA B 1 99 ? 12.273 16.703 -7.617 1 70.69 99 ALA B C 1
ATOM 2024 O O . ALA B 1 99 ? 11.797 15.719 -8.188 1 70.69 99 ALA B O 1
ATOM 2025 N N . PRO B 1 100 ? 13.008 16.547 -6.59 1 74.31 100 PRO B N 1
ATOM 2026 C CA . PRO B 1 100 ? 13.336 15.188 -6.168 1 74.31 100 PRO B CA 1
ATOM 2027 C C . PRO B 1 100 ? 12.102 14.391 -5.742 1 74.31 100 PRO B C 1
ATOM 2029 O O . PRO B 1 100 ? 12.047 13.172 -5.945 1 74.31 100 PRO B O 1
ATOM 2032 N N . SER B 1 101 ? 11.164 15.039 -5.23 1 78.75 101 SER B N 1
ATOM 2033 C CA . SER B 1 101 ? 9.961 14.391 -4.723 1 78.75 101 SER B CA 1
ATOM 2034 C C . SER B 1 101 ? 9.078 13.891 -5.863 1 78.75 101 SER B C 1
ATOM 2036 O O . SER B 1 101 ? 8.242 13.008 -5.668 1 78.75 101 SER B O 1
ATOM 2038 N N . ARG B 1 102 ? 9.406 14.398 -7.012 1 83.69 102 ARG B N 1
ATOM 2039 C CA . ARG B 1 102 ? 8.562 14.055 -8.148 1 83.69 102 ARG B CA 1
ATOM 2040 C C . ARG B 1 102 ? 8.891 12.664 -8.672 1 83.69 102 ARG B C 1
ATOM 2042 O O . ARG B 1 102 ? 8.07 12.039 -9.352 1 83.69 102 ARG B O 1
ATOM 2049 N N . SER B 1 103 ? 10.062 12.148 -8.328 1 89.81 103 SER B N 1
ATOM 2050 C CA . SER B 1 103 ? 10.523 10.875 -8.883 1 89.81 103 SER B CA 1
ATOM 2051 C C . SER B 1 103 ? 10.148 9.711 -7.977 1 89.81 103 SER B C 1
ATOM 2053 O O . SER B 1 103 ? 10.469 8.555 -8.273 1 89.81 103 SER B O 1
ATOM 2055 N N . VAL B 1 104 ? 9.547 10.047 -6.895 1 93.44 104 VAL B N 1
ATOM 2056 C CA . VAL B 1 104 ? 9.195 8.992 -5.953 1 93.44 104 VAL B CA 1
ATOM 2057 C C . VAL B 1 104 ? 7.688 9 -5.707 1 93.44 104 VAL B C 1
ATOM 2059 O O . VAL B 1 104 ? 7.02 10.008 -5.945 1 93.44 104 VAL B O 1
ATOM 2062 N N . PRO B 1 105 ? 7.184 7.879 -5.254 1 96.06 105 PRO B N 1
ATOM 2063 C CA . PRO B 1 105 ? 5.746 7.82 -4.969 1 96.06 105 PRO B CA 1
ATOM 2064 C C . PRO B 1 105 ? 5.301 8.883 -3.971 1 96.06 105 PRO B C 1
ATOM 2066 O O . PRO B 1 105 ? 6.023 9.188 -3.018 1 96.06 105 PRO B O 1
ATOM 2069 N N . LEU B 1 106 ? 4.102 9.336 -4.199 1 95.44 106 LEU B N 1
ATOM 2070 C CA . LEU B 1 106 ? 3.537 10.383 -3.35 1 95.44 106 LEU B CA 1
ATOM 2071 C C . LEU B 1 106 ? 3.35 9.875 -1.923 1 95.44 106 LEU B C 1
ATOM 2073 O O . LEU B 1 106 ? 3.404 10.656 -0.972 1 95.44 106 LEU B O 1
ATOM 2077 N N . LEU B 1 107 ? 3.219 8.594 -1.757 1 96.56 107 LEU B N 1
ATOM 2078 C CA . LEU B 1 107 ? 3.018 8.031 -0.427 1 96.56 107 LEU B CA 1
ATOM 2079 C C . LEU B 1 107 ? 4.215 8.312 0.471 1 96.56 107 LEU B C 1
ATOM 2081 O O . LEU B 1 107 ? 4.062 8.484 1.683 1 96.56 107 LEU B O 1
ATOM 2085 N N . TYR B 1 108 ? 5.406 8.344 -0.165 1 95.69 108 TYR B N 1
ATOM 2086 C CA . TYR B 1 108 ? 6.578 8.695 0.626 1 95.69 108 TYR B CA 1
ATOM 2087 C C . TYR B 1 108 ? 6.445 10.102 1.211 1 95.69 108 TYR B C 1
ATOM 2089 O O . TYR B 1 108 ? 6.75 10.32 2.385 1 95.69 108 TYR B O 1
ATOM 2097 N N . SER B 1 109 ? 6.023 11.008 0.399 1 92 109 SER B N 1
ATOM 2098 C CA . SER B 1 109 ? 5.844 12.391 0.842 1 92 109 SER B CA 1
ATOM 2099 C C . SER B 1 109 ? 4.742 12.492 1.889 1 92 109 SER B C 1
ATOM 2101 O O . SER B 1 109 ? 4.852 13.273 2.838 1 92 109 SER B O 1
ATOM 2103 N N . LEU B 1 110 ? 3.707 11.781 1.71 1 93.56 110 LEU B N 1
ATOM 2104 C CA . LEU B 1 110 ? 2.59 11.773 2.648 1 93.56 110 LEU B CA 1
ATOM 2105 C C . LEU B 1 110 ? 3.047 11.336 4.035 1 93.56 110 LEU B C 1
ATOM 2107 O O . LEU B 1 110 ? 2.766 12.008 5.027 1 93.56 110 LEU B O 1
ATOM 2111 N N . VAL B 1 111 ? 3.773 10.266 4.07 1 94.44 111 VAL B N 1
ATOM 2112 C CA . VAL B 1 111 ? 4.23 9.711 5.34 1 94.44 111 VAL B CA 1
ATOM 2113 C C . VAL B 1 111 ? 5.262 10.641 5.977 1 94.44 111 VAL B C 1
ATOM 2115 O O . VAL B 1 111 ? 5.207 10.906 7.18 1 94.44 111 VAL B O 1
ATOM 2118 N N . SER B 1 112 ? 6.172 11.141 5.207 1 90.88 112 SER B N 1
ATOM 2119 C CA . SER B 1 112 ? 7.207 12.039 5.711 1 90.88 112 SER B CA 1
ATOM 2120 C C . SER B 1 112 ? 6.602 13.312 6.285 1 90.88 112 SER B C 1
ATOM 2122 O O . SER B 1 112 ? 6.992 13.758 7.367 1 90.88 112 SER B O 1
ATOM 2124 N N . ASN B 1 113 ? 5.707 13.922 5.523 1 88 113 ASN B N 1
ATOM 2125 C CA . ASN B 1 113 ? 5.035 15.133 5.977 1 88 113 ASN B CA 1
ATOM 2126 C C . ASN B 1 113 ? 4.242 14.891 7.258 1 88 113 ASN B C 1
ATOM 2128 O O . ASN B 1 113 ? 4.242 15.727 8.164 1 88 113 ASN B O 1
ATOM 2132 N N . PHE B 1 114 ? 3.576 13.836 7.262 1 90 114 PHE B N 1
ATOM 2133 C CA . PHE B 1 114 ? 2.758 13.484 8.414 1 90 114 PHE B CA 1
ATOM 2134 C C . PHE B 1 114 ? 3.617 13.352 9.664 1 90 114 PHE B C 1
ATOM 2136 O O . PHE B 1 114 ? 3.252 13.852 10.734 1 90 114 PHE B O 1
ATOM 2143 N N . LYS B 1 115 ? 4.742 12.711 9.547 1 89.31 115 LYS B N 1
ATOM 2144 C CA . LYS B 1 115 ? 5.684 12.562 10.656 1 89.31 115 LYS B CA 1
ATOM 2145 C C . LYS B 1 115 ? 6.195 13.93 11.117 1 89.31 115 LYS B C 1
ATOM 2147 O O . LYS B 1 115 ? 6.289 14.18 12.32 1 89.31 115 LYS B O 1
ATOM 2152 N N . ALA B 1 116 ? 6.527 14.734 10.211 1 85.62 116 ALA B N 1
ATOM 2153 C CA . ALA B 1 116 ? 7.094 16.047 10.5 1 85.62 116 ALA B CA 1
ATOM 2154 C C . ALA B 1 116 ? 6.098 16.922 11.266 1 85.62 116 ALA B C 1
ATOM 2156 O O . ALA B 1 116 ? 6.449 17.531 12.266 1 85.62 116 ALA B O 1
ATOM 2157 N N . VAL B 1 117 ? 4.902 16.953 10.844 1 83.38 117 VAL B N 1
ATOM 2158 C CA . VAL B 1 117 ? 3.865 17.797 11.445 1 83.38 117 VAL B CA 1
ATOM 2159 C C . VAL B 1 117 ? 3.578 17.312 12.867 1 83.38 117 VAL B C 1
ATOM 2161 O O . VAL B 1 117 ? 3.494 18.125 13.789 1 83.38 117 VAL B O 1
ATOM 2164 N N . ASN B 1 118 ? 3.518 16.062 12.992 1 84.31 118 ASN B N 1
ATOM 2165 C CA . ASN B 1 118 ? 3.164 15.516 14.297 1 84.31 118 ASN B CA 1
ATOM 2166 C C . ASN B 1 118 ? 4.32 15.633 15.281 1 84.31 118 ASN B C 1
ATOM 2168 O O . ASN B 1 118 ? 4.102 15.773 16.484 1 84.31 118 ASN B O 1
ATOM 2172 N N . THR B 1 119 ? 5.504 15.594 14.781 1 83.69 119 THR B N 1
ATOM 2173 C CA . THR B 1 119 ? 6.668 15.797 15.633 1 83.69 119 THR B CA 1
ATOM 2174 C C . THR B 1 119 ? 6.727 17.234 16.125 1 83.69 119 THR B C 1
ATOM 2176 O O . THR B 1 119 ? 7.047 17.484 17.297 1 83.69 119 THR B O 1
ATOM 2179 N N . GLU B 1 120 ? 6.469 18.094 15.258 1 80.44 120 GLU B N 1
ATOM 2180 C CA . GLU B 1 120 ? 6.441 19.5 15.633 1 80.44 120 GLU B CA 1
ATOM 2181 C C . GLU B 1 120 ? 5.363 19.781 16.672 1 80.44 120 GLU B C 1
ATOM 2183 O O . GLU B 1 120 ? 5.598 20.516 17.641 1 80.44 120 GLU B O 1
ATOM 2188 N N . TRP B 1 121 ? 4.289 19.25 16.422 1 80.25 121 TRP B N 1
ATOM 2189 C CA . TRP B 1 121 ? 3.178 19.422 17.344 1 80.25 121 TRP B CA 1
ATOM 2190 C C . TRP B 1 121 ? 3.508 18.812 18.703 1 80.25 121 TRP B C 1
ATOM 2192 O O . TRP B 1 121 ? 3.203 19.406 19.75 1 80.25 121 TRP B O 1
ATOM 2202 N N . ALA B 1 122 ? 4.125 17.609 18.625 1 75.81 122 ALA B N 1
ATOM 2203 C CA . ALA B 1 122 ? 4.531 16.969 19.875 1 75.81 122 ALA B CA 1
ATOM 2204 C C . ALA B 1 122 ? 5.574 17.812 20.609 1 75.81 122 ALA B C 1
ATOM 2206 O O . ALA B 1 122 ? 5.523 17.938 21.828 1 75.81 122 ALA B O 1
ATOM 2207 N N . ASN B 1 123 ? 6.449 18.297 19.875 1 79.94 123 ASN B N 1
ATOM 2208 C CA . ASN B 1 123 ? 7.477 19.156 20.453 1 79.94 123 ASN B CA 1
ATOM 2209 C C . ASN B 1 123 ? 6.879 20.422 21.047 1 79.94 123 ASN B C 1
ATOM 2211 O O . ASN B 1 123 ? 7.277 20.859 22.125 1 79.94 123 ASN B O 1
ATOM 2215 N N . ARG B 1 124 ? 5.973 21.016 20.359 1 76.62 124 ARG B N 1
ATOM 2216 C CA . ARG B 1 124 ? 5.32 22.234 20.828 1 76.62 124 ARG B CA 1
ATOM 2217 C C . ARG B 1 124 ? 4.543 21.984 22.109 1 76.62 124 ARG B C 1
ATOM 2219 O O . ARG B 1 124 ? 4.574 22.797 23.031 1 76.62 124 ARG B O 1
ATOM 2226 N N . LYS B 1 125 ? 3.924 20.938 22.188 1 77.38 125 LYS B N 1
ATOM 2227 C CA . LYS B 1 125 ? 3.17 20.578 23.375 1 77.38 125 LYS B CA 1
ATOM 2228 C C . LYS B 1 125 ? 4.102 20.359 24.562 1 77.38 125 LYS B C 1
ATOM 2230 O O . LYS B 1 125 ? 3.787 20.75 25.688 1 77.38 125 LYS B O 1
ATOM 2235 N N . ARG B 1 126 ? 5.18 19.734 24.25 1 77.44 126 ARG B N 1
ATOM 2236 C CA . ARG B 1 126 ? 6.16 19.469 25.297 1 77.44 126 ARG B CA 1
ATOM 2237 C C . ARG B 1 126 ? 6.758 20.781 25.828 1 77.44 126 ARG B C 1
ATOM 2239 O O . ARG B 1 126 ? 6.945 20.938 27.031 1 77.44 126 ARG B O 1
ATOM 2246 N N . ASN B 1 127 ? 7.039 21.594 24.906 1 79.19 127 ASN B N 1
ATOM 2247 C CA . ASN B 1 127 ? 7.59 22.891 25.281 1 79.19 127 ASN B CA 1
ATOM 2248 C C . ASN B 1 127 ? 6.582 23.719 26.078 1 79.19 127 ASN B C 1
ATOM 2250 O O . ASN B 1 127 ? 6.961 24.438 27 1 79.19 127 ASN B O 1
ATOM 2254 N N . LEU B 1 128 ? 5.363 23.641 25.703 1 78.19 128 LEU B N 1
ATOM 2255 C CA . LEU B 1 128 ? 4.305 24.359 26.406 1 78.19 128 LEU B CA 1
ATOM 2256 C C . LEU B 1 128 ? 4.137 23.812 27.828 1 78.19 128 LEU B C 1
ATOM 2258 O O . LEU B 1 128 ? 3.939 24.594 28.781 1 78.19 128 LEU B O 1
ATOM 2262 N N . GLN B 1 129 ? 4.262 22.547 28 1 77.19 129 GLN B N 1
ATOM 2263 C CA . GLN B 1 129 ? 4.141 21.922 29.312 1 77.19 129 GLN B CA 1
ATOM 2264 C C . GLN B 1 129 ? 5.332 22.281 30.203 1 77.19 129 GLN B C 1
ATOM 2266 O O . GLN B 1 129 ? 5.168 22.516 31.391 1 77.19 129 GLN B O 1
ATOM 2271 N N . THR B 1 130 ? 6.516 22.266 29.578 1 80.56 130 THR B N 1
ATOM 2272 C CA . THR B 1 130 ? 7.711 22.641 30.328 1 80.56 130 THR B CA 1
ATOM 2273 C C . THR B 1 130 ? 7.668 24.109 30.734 1 80.56 130 THR B C 1
ATOM 2275 O O . THR B 1 130 ? 8.078 24.453 31.844 1 80.56 130 THR B O 1
ATOM 2278 N N . SER B 1 131 ? 7.125 24.859 29.859 1 75.19 131 SER B N 1
ATOM 2279 C CA . SER B 1 131 ? 7.016 26.281 30.156 1 75.19 131 SER B CA 1
ATOM 2280 C C . SER B 1 131 ? 5.996 26.516 31.266 1 75.19 131 SER B C 1
ATOM 2282 O O . SER B 1 131 ? 6.195 27.391 32.125 1 75.19 131 SER B O 1
ATOM 2284 N N . GLU B 1 132 ? 4.918 25.812 31.234 1 71.31 132 GLU B N 1
ATOM 2285 C CA . GLU B 1 132 ? 3.908 25.938 32.281 1 71.31 132 GLU B CA 1
ATOM 2286 C C . GLU B 1 132 ? 4.457 25.484 33.625 1 71.31 132 GLU B C 1
ATOM 2288 O O . GLU B 1 132 ? 4.125 26.062 34.656 1 71.31 132 GLU B O 1
ATOM 2293 N N . SER B 1 133 ? 5.277 24.438 33.531 1 73.19 133 SER B N 1
ATOM 2294 C CA . SER B 1 133 ? 5.879 23.938 34.781 1 73.19 133 SER B CA 1
ATOM 2295 C C . SER B 1 133 ? 6.855 24.953 35.375 1 73.19 133 SER B C 1
ATOM 2297 O O . SER B 1 133 ? 6.926 25.125 36.594 1 73.19 133 SER B O 1
ATOM 2299 N N . ILE B 1 134 ? 7.52 25.625 34.562 1 71.38 134 ILE B N 1
ATOM 2300 C CA . ILE B 1 134 ? 8.5 26.609 35 1 71.38 134 ILE B CA 1
ATOM 2301 C C . ILE B 1 134 ? 7.785 27.828 35.562 1 71.38 134 ILE B C 1
ATOM 2303 O O . ILE B 1 134 ? 8.211 28.375 36.594 1 71.38 134 ILE B O 1
ATOM 2307 N N . MET B 1 135 ? 6.688 28.125 34.906 1 69.88 135 MET B N 1
ATOM 2308 C CA . MET B 1 135 ? 5.918 29.266 35.375 1 69.88 135 MET B CA 1
ATOM 2309 C C . MET B 1 135 ? 5.23 28.953 36.688 1 69.88 135 MET B C 1
ATOM 2311 O O . MET B 1 135 ? 5.102 29.828 37.562 1 69.88 135 MET B O 1
ATOM 2315 N N . GLY B 1 136 ? 4.859 27.688 36.781 1 62.56 136 GLY B N 1
ATOM 2316 C CA . GLY B 1 136 ? 4.266 27.281 38.031 1 62.56 136 GLY B CA 1
ATOM 2317 C C . GLY B 1 136 ? 5.258 27.25 39.188 1 62.56 136 GLY B C 1
ATOM 2318 O O . GLY B 1 136 ? 4.914 27.594 40.312 1 62.56 136 GLY B O 1
ATOM 2319 N N . THR B 1 137 ? 6.457 26.859 38.938 1 66.88 137 THR B N 1
ATOM 2320 C CA . THR B 1 137 ? 7.5 26.797 39.969 1 66.88 137 THR B CA 1
ATOM 2321 C C . THR B 1 137 ? 7.941 28.203 40.375 1 66.88 137 THR B C 1
ATOM 2323 O O . THR B 1 137 ? 8.211 28.453 41.562 1 66.88 137 THR B O 1
ATOM 2326 N N . GLN B 1 138 ? 7.926 29.141 39.531 1 62.53 138 GLN B N 1
ATOM 2327 C CA . GLN B 1 138 ? 8.359 30.5 39.812 1 62.53 138 GLN B CA 1
ATOM 2328 C C . GLN B 1 138 ? 7.332 31.25 40.656 1 62.53 138 GLN B C 1
ATOM 2330 O O . GLN B 1 138 ? 7.695 32.062 41.5 1 62.53 138 GLN B O 1
ATOM 2335 N N . ARG B 1 139 ? 6.117 30.891 40.531 1 59.22 139 ARG B N 1
ATOM 2336 C CA . ARG B 1 139 ? 5.094 31.516 41.344 1 59.22 139 ARG B CA 1
ATOM 2337 C C . ARG B 1 139 ? 5.164 31 42.781 1 59.22 139 ARG B C 1
ATOM 2339 O O . ARG B 1 139 ? 4.938 31.766 43.75 1 59.22 139 ARG B O 1
ATOM 2346 N N . TYR B 1 140 ? 5.449 29.766 42.906 1 56.28 140 TYR B N 1
ATOM 2347 C CA . TYR B 1 140 ? 5.539 29.219 44.281 1 56.28 140 TYR B CA 1
ATOM 2348 C C . TYR B 1 140 ? 6.762 29.75 45 1 56.28 140 TYR B C 1
ATOM 2350 O O . TYR B 1 140 ? 6.758 29.875 46.219 1 56.28 140 TYR B O 1
ATOM 2358 N N . LYS B 1 141 ? 7.738 30.094 44.312 1 59.66 141 LYS B N 1
ATOM 2359 C CA . LYS B 1 141 ? 8.914 30.641 44.969 1 59.66 141 LYS B CA 1
ATOM 2360 C C . LYS B 1 141 ? 8.664 32.062 45.438 1 59.66 141 LYS B C 1
ATOM 2362 O O . LYS B 1 141 ? 9.289 32.531 46.406 1 59.66 141 LYS B O 1
ATOM 2367 N N . GLU B 1 142 ? 7.824 32.688 44.719 1 56.22 142 GLU B N 1
ATOM 2368 C CA . GLU B 1 142 ? 7.59 34.062 45.125 1 56.22 142 GLU B CA 1
ATOM 2369 C C . GLU B 1 142 ? 6.684 34.125 46.344 1 56.22 142 GLU B C 1
ATOM 2371 O O . GLU B 1 142 ? 6.793 35.062 47.156 1 56.22 142 GLU B O 1
ATOM 2376 N N . ASN B 1 143 ? 5.754 33.219 46.344 1 51.41 143 ASN B N 1
ATOM 2377 C CA . ASN B 1 143 ? 4.898 33.25 47.531 1 51.41 143 ASN B CA 1
ATOM 2378 C C . ASN B 1 143 ? 5.52 32.438 48.688 1 51.41 143 ASN B C 1
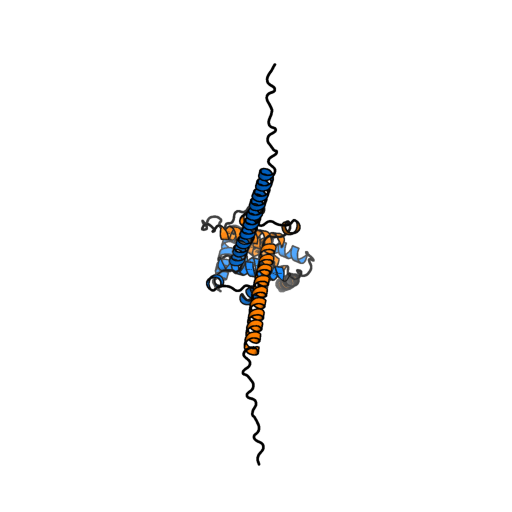ATOM 2380 O O . ASN B 1 143 ? 5.023 31.391 49.031 1 51.41 143 ASN B O 1
ATOM 2384 N N . GLY B 1 144 ? 6.797 32.219 48.562 1 46.09 144 GLY B N 1
ATOM 2385 C CA . GLY B 1 144 ? 7.469 31.641 49.688 1 46.09 144 GLY B CA 1
ATOM 2386 C C . GLY B 1 144 ? 7.074 32.312 51 1 46.09 144 GLY B C 1
ATOM 2387 O O . GLY B 1 144 ? 6.93 33.531 51.094 1 46.09 144 GLY B O 1
ATOM 2388 N N . GLU B 1 145 ? 6.23 31.594 51.781 1 49.75 145 GLU B N 1
ATOM 2389 C CA . GLU B 1 145 ? 5.852 31.969 53.156 1 49.75 145 GLU B CA 1
ATOM 2390 C C . GLU B 1 145 ? 7.039 32.562 53.906 1 49.75 145 GLU B C 1
ATOM 2392 O O . GLU B 1 145 ? 8.18 32.125 53.719 1 49.75 145 GLU B O 1
ATOM 2397 N N . PRO B 1 146 ? 6.949 33.812 54.344 1 46.19 146 PRO B N 1
ATOM 2398 C CA . PRO B 1 146 ? 7.973 34.406 55.188 1 46.19 146 PRO B CA 1
ATOM 2399 C C . PRO B 1 146 ? 8.406 33.469 56.312 1 46.19 146 PRO B C 1
ATOM 2401 O O . PRO B 1 146 ? 7.582 32.719 56.875 1 46.19 146 PRO B O 1
ATOM 2404 N N . GLU B 1 147 ? 9.453 32.688 56.125 1 44.41 147 GLU B N 1
ATOM 2405 C CA . GLU B 1 147 ? 10.008 31.875 57.219 1 44.41 147 GLU B CA 1
ATOM 2406 C C . GLU B 1 147 ? 9.875 32.594 58.562 1 44.41 147 GLU B C 1
ATOM 2408 O O . GLU B 1 147 ? 10.281 33.75 58.688 1 44.41 147 GLU B O 1
ATOM 2413 N N . ALA B 1 148 ? 8.844 32.281 59.375 1 43.59 148 ALA B N 1
ATOM 2414 C CA . ALA B 1 148 ? 8.633 32.719 60.75 1 43.59 148 ALA B CA 1
ATOM 2415 C C . ALA B 1 148 ? 9.93 32.656 61.531 1 43.59 148 ALA B C 1
ATOM 2417 O O . ALA B 1 148 ? 10.633 31.641 61.5 1 43.59 148 ALA B O 1
ATOM 2418 N N . MET B 1 149 ? 10.648 33.781 61.688 1 41.28 149 MET B N 1
ATOM 2419 C CA . MET B 1 149 ? 11.797 34 62.594 1 41.28 149 MET B CA 1
ATOM 2420 C C . MET B 1 149 ? 11.5 33.469 63.969 1 41.28 149 MET B C 1
ATOM 2422 O O . MET B 1 149 ? 10.602 33.969 64.688 1 41.28 149 MET B O 1
ATOM 2426 N N . ILE B 1 150 ? 11.516 32.125 64.25 1 43.19 150 ILE B N 1
ATOM 2427 C CA . ILE B 1 150 ? 11.43 31.547 65.562 1 43.19 150 ILE B CA 1
ATOM 2428 C C . ILE B 1 150 ? 12.453 32.219 66.5 1 43.19 150 ILE B C 1
ATOM 2430 O O . ILE B 1 150 ? 13.664 32.125 66.25 1 43.19 150 ILE B O 1
ATOM 2434 N N . VAL B 1 151 ? 12.133 33.406 67.062 1 41.75 151 VAL B N 1
ATOM 2435 C CA . VAL B 1 151 ? 12.867 34.062 68.125 1 41.75 151 VAL B CA 1
ATOM 2436 C C . VAL B 1 151 ? 13.023 33.094 69.312 1 41.75 151 VAL B C 1
ATOM 2438 O O . VAL B 1 151 ? 12.031 32.594 69.812 1 41.75 151 VAL B O 1
ATOM 2441 N N . LYS B 1 152 ? 14.023 32.188 69.25 1 38.16 152 LYS B N 1
ATOM 2442 C CA . LYS B 1 152 ? 14.477 31.344 70.375 1 38.16 152 LYS B CA 1
ATOM 2443 C C . LYS B 1 152 ? 14.641 32.156 71.625 1 38.16 152 LYS B C 1
ATOM 2445 O O . LYS B 1 152 ? 15.422 33.094 71.688 1 38.16 152 LYS B O 1
ATOM 2450 N N . GLY B 1 153 ? 13.531 32.406 72.375 1 38.47 153 GLY B N 1
ATOM 2451 C CA . GLY B 1 153 ? 13.547 32.906 73.75 1 38.47 153 GLY B CA 1
ATOM 2452 C C . GLY B 1 153 ? 14.609 32.25 74.625 1 38.47 153 GLY B C 1
ATOM 2453 O O . GLY B 1 153 ? 14.797 31.016 74.562 1 38.47 153 GLY B O 1
ATOM 2454 N N . GLY B 1 154 ? 15.797 32.875 74.688 1 33.81 154 GLY B N 1
ATOM 2455 C CA . GLY B 1 154 ? 16.844 32.562 75.625 1 33.81 154 GLY B CA 1
ATOM 2456 C C . GLY B 1 154 ? 16.312 32.344 77 1 33.81 154 GLY B C 1
ATOM 2457 O O . GLY B 1 154 ? 15.414 33.062 77.5 1 33.81 154 GLY B O 1
ATOM 2458 N N . LYS B 1 155 ? 16.141 31.078 77.438 1 34.28 155 LYS B N 1
ATOM 2459 C CA . LYS B 1 155 ? 15.891 30.672 78.812 1 34.28 155 LYS B CA 1
ATOM 2460 C C . LYS B 1 155 ? 16.781 31.453 79.812 1 34.28 155 LYS B C 1
ATOM 2462 O O . LYS B 1 155 ? 18.016 31.375 79.688 1 34.28 155 LYS B O 1
ATOM 2467 N N . LEU B 1 156 ? 16.359 32.656 80.375 1 24.25 156 LEU B N 1
ATOM 2468 C CA . LEU B 1 156 ? 16.688 32.938 81.75 1 24.25 156 LEU B CA 1
ATOM 2469 C C . LEU B 1 156 ? 16.062 31.906 82.688 1 24.25 156 LEU B C 1
ATOM 2471 O O . LEU B 1 156 ? 14.969 31.391 82.375 1 24.25 156 LEU B O 1
#

Nearest PDB structures (foldseek):
  2d68-assembly1_B  TM=8.353E-01  e=9.431E-04  Homo sapiens
  7w3f-assembly1_d  TM=3.597E-01  e=4.314E+00  Homo sapiens
  2d68-assembly1_B 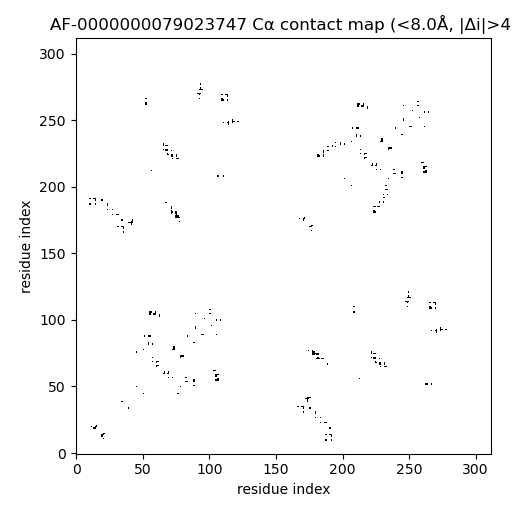 TM=8.356E-01  e=1.932E-03  Homo sapiens
  8pqz-assembly1_E  TM=4.548E-01  e=1.426E+00  Homo sapiens

Secondary structure (DSSP, 8-state):
-HHHHHHHHHHHHHHHHTTHHHHHHHHHHHHHHHHHH----S-PPPPHHHHHHHHHHHHHHHHTT-HHHHHHHHHHHT--SSPPPHHHHHHHHT----HHHHTS-HHHHHHHHHHHHHHHHHHHHHHHHHHHHHHHHHHHHHT-------------/-HHHHHHHHHHHHHHHHTTHHHHHHHHHHHHHHHHH--TTS-PPPPPHHHHHHHHHHHHHHHHTT-HHHHHHHHHHHT--SSPPPHHHHHHHHT----HHHHTS-HHHHHHHHHHHHHHHHHHHHHHHHHHHHHHHHHHHHHT-------------